Protein AF-A0AAV4X6T6-F1 (afdb_monomer)

Organism: Caerostris extrusa (NCBI:txid172846)

Radius of gyration: 32.75 Å; Cα contacts (8 Å, |Δi|>4): 509; chains: 1; bounding box: 60×111×108 Å

Secondary structure (DSSP, 8-state):
------SSSSTTHHHHHTTS-----------------------EEEESSSSSGGGSPBPPTTBEEEEEE-SSS-EEEE--BPGGGPPPP--S-TTSSSEEEETTEEEEESS-GGGSPBPPTTTSEEEEEEE-TTS-EEEEESSBPPTTEEEEEEEEEEEEETTEEEEEEEEEEEETTS-EETTEE-----SS------------------------------------S-S---PPBPPTT-EEEEEEEEE-SS-EEEEEEE--BPPTTEE--SSTTSTTEEEEPP--S-TTEEEEEEE-EETT-

Foldseek 3Di:
DDDDDDDPPPVVVVVVVVVPDDDDDDDPPPPPPPPPPPPPPPAAEAEQADRDQVRFAEDDPQKQQWKWFQLDRIHIYGQHQYPPNQHWDPDPDCPPQQWADADRITGGHSDGLVVAAEADAPPDFQWKWKADPVRRIIIGGRHHYDPQKHKDFPDKDWDADPNGIMIMTTIGIDHNQWADDDNATDQDDDDPDDDGDDDDDDDDDDDDDDDDDDDDDDDDDDDDDPDDPPPRPHRAEDDPPAFQKKWKWQDDPPDIDIDMDGGGDYDPQWDWDSDCPDPQKDWDDDPDPDPRITMITGDIDGPPD

Mean predicted aligned error: 16.03 Å

Solvent-accessible surface area (backbone atoms only — not comparable to full-atom values): 19342 Å² total; per-residue (Å²): 132,88,86,89,88,86,82,86,70,69,76,66,57,62,62,61,60,71,73,75,75,84,88,82,88,84,78,90,72,84,65,79,80,78,74,73,73,76,71,72,76,80,54,54,76,45,45,72,46,71,87,48,76,87,60,35,53,74,46,60,87,55,23,46,22,26,40,37,41,55,80,68,85,50,33,33,36,40,55,29,40,31,64,93,81,45,79,54,66,82,70,88,60,65,82,74,50,28,44,47,79,50,93,55,33,38,39,18,28,72,54,58,49,85,77,39,51,75,39,50,67,81,70,36,61,23,31,39,43,35,38,44,65,86,71,46,72,47,44,37,57,63,23,41,63,53,88,73,47,42,77,44,79,79,48,74,47,77,46,81,52,96,85,40,66,24,42,40,36,35,22,24,27,38,59,70,35,53,52,89,48,96,92,46,72,61,70,87,71,81,73,103,60,79,78,83,76,84,84,94,81,82,82,90,72,92,75,89,86,79,90,81,91,81,89,85,86,84,86,83,83,87,77,92,71,91,72,76,90,79,77,74,74,67,59,45,67,52,58,90,92,44,61,22,26,40,34,41,38,38,63,50,100,91,53,72,51,69,50,78,46,78,59,35,38,52,58,90,71,31,42,56,63,91,52,82,85,40,91,56,35,43,85,40,91,55,91,63,90,49,92,52,51,47,32,33,38,17,30,59,38,65,74,89,119

Structure (mmCIF, N/CA/C/O backbone):
data_AF-A0AAV4X6T6-F1
#
_entry.id   AF-A0AAV4X6T6-F1
#
loop_
_atom_site.group_PDB
_atom_site.id
_atom_site.type_symbol
_atom_site.label_atom_id
_atom_site.label_alt_id
_atom_site.label_comp_id
_atom_site.label_asym_id
_atom_site.label_entity_id
_atom_site.label_seq_id
_atom_site.pdbx_PDB_ins_code
_atom_site.Cartn_x
_atom_site.Cartn_y
_atom_site.Cartn_z
_atom_site.occupancy
_atom_site.B_iso_or_equiv
_atom_site.auth_seq_id
_atom_site.auth_comp_id
_atom_site.auth_asym_id
_atom_site.auth_atom_id
_atom_site.pdbx_PDB_model_num
ATOM 1 N N . MET A 1 1 ? 9.718 -72.485 70.572 1.00 39.75 1 MET A N 1
ATOM 2 C CA . MET A 1 1 ? 10.361 -73.382 69.585 1.00 39.75 1 MET A CA 1
ATOM 3 C C . MET A 1 1 ? 9.625 -73.161 68.267 1.00 39.75 1 MET A C 1
ATOM 5 O O . MET A 1 1 ? 8.450 -73.475 68.211 1.00 39.75 1 MET A O 1
ATOM 9 N N . HIS A 1 2 ? 10.102 -72.298 67.359 1.00 39.59 2 HIS A N 1
ATOM 10 C CA . HIS A 1 2 ? 11.137 -72.569 66.336 1.00 39.59 2 HIS A CA 1
ATOM 11 C C . HIS A 1 2 ? 10.863 -73.892 65.590 1.00 39.59 2 HIS A C 1
ATOM 13 O O . HIS A 1 2 ? 10.659 -74.894 66.252 1.00 39.59 2 HIS A O 1
ATOM 19 N N . VAL A 1 3 ? 10.886 -74.043 64.266 1.00 45.31 3 VAL A N 1
ATOM 20 C CA . VAL A 1 3 ? 11.354 -73.242 63.126 1.00 45.31 3 VAL A CA 1
ATOM 21 C C . VAL A 1 3 ? 10.887 -74.023 61.895 1.00 45.31 3 VAL A C 1
ATOM 23 O O . VAL A 1 3 ? 11.346 -75.141 61.721 1.00 45.31 3 VAL A O 1
ATOM 26 N N . VAL A 1 4 ? 10.016 -73.471 61.046 1.00 49.06 4 VAL A N 1
ATOM 27 C CA . VAL A 1 4 ? 9.880 -73.882 59.632 1.00 49.06 4 VAL A CA 1
ATOM 28 C C . VAL A 1 4 ? 9.308 -72.699 58.844 1.00 49.06 4 VAL A C 1
ATOM 30 O O . VAL A 1 4 ? 8.104 -72.616 58.678 1.00 49.06 4 VAL A O 1
ATOM 33 N N . GLN A 1 5 ? 10.141 -71.754 58.391 1.00 51.94 5 GLN A N 1
ATOM 34 C CA . GLN A 1 5 ? 9.846 -70.931 57.196 1.00 51.94 5 GLN A CA 1
ATOM 35 C C . GLN A 1 5 ? 11.000 -69.976 56.870 1.00 51.94 5 GLN A C 1
ATOM 37 O O . GLN A 1 5 ? 10.927 -68.763 57.043 1.00 51.94 5 GLN A O 1
ATOM 42 N N . ARG A 1 6 ? 12.107 -70.524 56.369 1.00 50.41 6 ARG A N 1
ATOM 43 C CA . ARG A 1 6 ? 13.155 -69.736 55.701 1.00 50.41 6 ARG A CA 1
ATOM 44 C C . ARG A 1 6 ? 13.698 -70.509 54.504 1.00 50.41 6 ARG A C 1
ATOM 46 O O . ARG A 1 6 ? 14.783 -71.063 54.572 1.00 50.41 6 ARG A O 1
ATOM 53 N N . CYS A 1 7 ? 12.927 -70.560 53.419 1.00 48.53 7 CYS A N 1
ATOM 54 C CA . CYS A 1 7 ? 13.422 -71.028 52.114 1.00 48.53 7 CYS A CA 1
ATOM 55 C C . CYS A 1 7 ? 12.786 -70.333 50.893 1.00 48.53 7 CYS A C 1
ATOM 57 O O . CYS A 1 7 ? 13.022 -70.760 49.774 1.00 48.53 7 CYS A O 1
ATOM 59 N N . SER A 1 8 ? 12.030 -69.237 51.053 1.00 53.19 8 SER A N 1
ATOM 60 C CA . SER A 1 8 ? 11.298 -68.625 49.923 1.00 53.19 8 SER A CA 1
ATOM 61 C C . SER A 1 8 ? 11.633 -67.151 49.655 1.00 53.19 8 SER A C 1
ATOM 63 O O . SER A 1 8 ? 10.797 -66.425 49.130 1.00 53.19 8 SER A O 1
ATOM 65 N N . TRP A 1 9 ? 12.826 -66.683 50.036 1.00 48.22 9 TRP A N 1
ATOM 66 C CA . TRP A 1 9 ? 13.258 -65.294 49.778 1.00 48.22 9 TRP A CA 1
ATOM 67 C C . TRP A 1 9 ? 14.564 -65.170 48.979 1.00 48.22 9 TRP A C 1
ATOM 69 O O . TRP A 1 9 ? 14.916 -64.075 48.561 1.00 48.22 9 TRP A O 1
ATOM 79 N N . TRP A 1 10 ? 15.273 -66.272 48.711 1.00 46.94 10 TRP A N 1
ATOM 80 C CA . TRP A 1 10 ? 16.529 -66.229 47.946 1.00 46.94 10 TRP A CA 1
ATOM 81 C C . TRP A 1 10 ? 16.338 -66.413 46.431 1.00 46.94 10 TRP A C 1
ATOM 83 O O . TRP A 1 10 ? 17.157 -65.934 45.653 1.00 46.94 10 TRP A O 1
ATOM 93 N N . MET A 1 11 ? 15.230 -67.017 45.987 1.00 50.34 11 MET A N 1
ATOM 94 C CA . MET A 1 11 ? 14.974 -67.258 44.555 1.00 50.34 11 MET A CA 1
ATOM 95 C C . MET A 1 11 ? 14.375 -66.053 43.808 1.00 50.34 11 MET A C 1
ATOM 97 O O . MET A 1 11 ? 14.376 -66.039 42.581 1.00 50.34 11 MET A O 1
ATOM 101 N N . THR A 1 12 ? 13.910 -65.016 44.511 1.00 53.91 12 THR A N 1
ATOM 102 C CA . THR A 1 12 ? 13.382 -63.787 43.887 1.00 53.91 12 THR A CA 1
ATOM 103 C C . THR A 1 12 ? 14.457 -62.727 43.633 1.00 53.91 12 THR A C 1
ATOM 105 O O . THR A 1 12 ? 14.295 -61.899 42.742 1.00 53.91 12 THR A O 1
ATOM 108 N N . ILE A 1 13 ? 15.586 -62.771 44.346 1.00 53.81 13 ILE A N 1
ATOM 109 C CA . ILE A 1 13 ? 16.670 -61.787 44.187 1.00 53.81 13 ILE A CA 1
ATOM 110 C C . ILE A 1 13 ? 17.559 -62.122 42.975 1.00 53.81 13 ILE A C 1
ATOM 112 O O . ILE A 1 13 ? 18.020 -61.218 42.282 1.00 53.81 13 ILE A O 1
ATOM 116 N N . VAL A 1 14 ? 17.727 -63.405 42.635 1.00 53.22 14 VAL A N 1
ATOM 117 C CA . VAL A 1 14 ? 18.556 -63.831 41.488 1.00 53.22 14 VAL A CA 1
ATOM 118 C C . VAL A 1 14 ? 17.918 -63.463 40.136 1.00 53.22 14 VAL A C 1
ATOM 120 O O . VAL A 1 14 ? 18.632 -63.131 39.192 1.00 53.22 14 VAL A O 1
ATOM 123 N N . TRP A 1 15 ? 16.584 -63.404 40.048 1.00 49.91 15 TRP A N 1
ATOM 124 C CA . TRP A 1 15 ? 15.880 -62.956 38.836 1.00 49.91 15 TRP A CA 1
ATOM 125 C C . TRP A 1 15 ? 15.909 -61.436 38.617 1.00 49.91 15 TRP A C 1
ATOM 127 O O . TRP A 1 15 ? 15.787 -60.983 37.482 1.00 49.91 15 TRP A O 1
ATOM 137 N N . LEU A 1 16 ? 16.119 -60.639 39.670 1.00 48.53 16 LEU A N 1
ATOM 138 C CA . LEU A 1 16 ? 16.191 -59.177 39.563 1.00 48.53 16 LEU A CA 1
ATOM 139 C C . LEU A 1 16 ? 17.572 -58.674 39.115 1.00 48.53 16 LEU A C 1
ATOM 141 O O . LEU A 1 16 ? 17.665 -57.608 38.512 1.00 48.53 16 LEU A O 1
ATOM 145 N N . VAL A 1 17 ? 18.639 -59.447 39.341 1.00 52.84 17 VAL A N 1
ATOM 146 C CA . VAL A 1 17 ? 20.008 -59.047 38.960 1.00 52.84 17 VAL A CA 1
ATOM 147 C C . VAL A 1 17 ? 20.374 -59.489 37.534 1.00 52.84 17 VAL A C 1
ATOM 149 O O . VAL A 1 17 ? 21.166 -58.819 36.878 1.00 52.84 17 VAL A O 1
ATOM 152 N N . ALA A 1 18 ? 19.737 -60.531 36.985 1.00 48.12 18 ALA A N 1
ATOM 153 C CA . ALA A 1 18 ? 19.934 -60.947 35.587 1.00 48.12 18 ALA A CA 1
ATOM 154 C C . ALA A 1 18 ? 19.248 -60.027 34.550 1.00 48.12 18 ALA A C 1
ATOM 156 O O . ALA A 1 18 ? 19.503 -60.147 33.354 1.00 48.12 18 ALA A O 1
ATOM 157 N N . ALA A 1 19 ? 18.401 -59.090 34.993 1.00 48.69 19 ALA A N 1
AT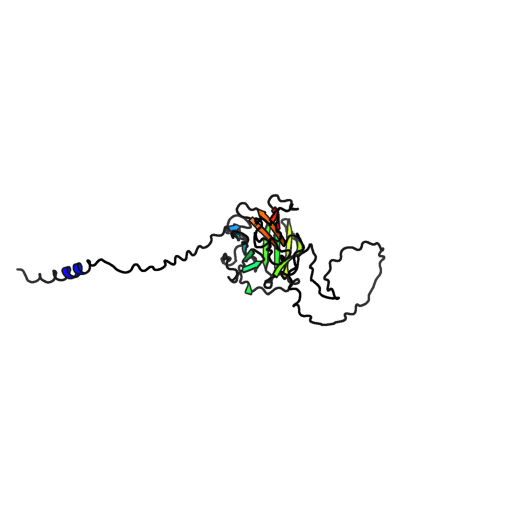OM 158 C CA . ALA A 1 19 ? 17.695 -58.148 34.121 1.00 48.69 19 ALA A CA 1
ATOM 159 C C . ALA A 1 19 ? 18.434 -56.809 33.903 1.00 48.69 19 ALA A C 1
ATOM 161 O O . ALA A 1 19 ? 17.956 -55.975 33.137 1.00 48.69 19 ALA A O 1
ATOM 162 N N . LEU A 1 20 ? 19.586 -56.579 34.551 1.00 50.97 20 LEU A N 1
ATOM 163 C CA . LEU A 1 20 ? 20.270 -55.273 34.548 1.00 50.97 20 LEU A CA 1
ATOM 164 C C . LEU A 1 20 ? 21.679 -55.262 33.931 1.00 50.97 20 LEU A C 1
ATOM 166 O O . LEU A 1 20 ? 22.383 -54.259 34.029 1.00 50.97 20 LEU A O 1
ATOM 170 N N . SER A 1 21 ? 22.095 -56.319 33.235 1.00 52.22 21 SER A N 1
ATOM 171 C CA . SER A 1 21 ? 23.425 -56.366 32.614 1.00 52.22 21 SER A CA 1
ATOM 172 C C . SER A 1 21 ? 23.420 -57.025 31.237 1.00 52.22 21 SER A C 1
ATOM 174 O O . SER A 1 21 ? 23.909 -58.131 31.060 1.00 52.22 21 SER A O 1
ATOM 176 N N . ASN A 1 22 ? 22.930 -56.300 30.228 1.00 45.53 22 ASN A N 1
ATOM 177 C CA . ASN A 1 22 ? 23.381 -56.475 28.844 1.00 45.53 22 ASN A CA 1
ATOM 178 C C . ASN A 1 22 ? 23.349 -55.132 28.104 1.00 45.53 22 ASN A C 1
ATOM 180 O O . ASN A 1 22 ? 22.353 -54.723 27.514 1.00 45.53 22 ASN A O 1
ATOM 184 N N . VAL A 1 23 ? 24.486 -54.440 28.154 1.00 50.06 23 VAL A N 1
ATOM 185 C CA . VAL A 1 23 ? 24.826 -53.332 27.263 1.00 50.06 23 VAL A CA 1
ATOM 186 C C . VAL A 1 23 ? 25.560 -53.934 26.062 1.00 50.06 23 VAL A C 1
ATOM 188 O O . VAL A 1 23 ? 26.616 -54.528 26.256 1.00 50.06 23 VAL A O 1
ATOM 191 N N . ARG A 1 24 ? 25.061 -53.732 24.835 1.00 41.69 24 ARG A N 1
ATOM 192 C CA . ARG A 1 24 ? 25.766 -53.041 23.727 1.00 41.69 24 ARG A CA 1
ATOM 193 C C . ARG A 1 24 ? 25.204 -53.387 22.342 1.00 41.69 24 ARG A C 1
ATOM 195 O O . ARG A 1 24 ? 24.938 -54.534 22.010 1.00 41.69 24 ARG A O 1
ATOM 202 N N . THR A 1 25 ? 25.208 -52.331 21.523 1.00 43.91 25 THR A N 1
ATOM 203 C CA . THR A 1 25 ? 25.325 -52.294 20.054 1.00 43.91 25 THR A CA 1
ATOM 204 C C . THR A 1 25 ? 24.172 -52.844 19.217 1.00 43.91 25 THR A C 1
ATOM 206 O O . THR A 1 25 ? 24.134 -54.025 18.913 1.00 43.91 25 THR A O 1
ATOM 209 N N . ALA A 1 26 ? 23.352 -51.943 18.671 1.00 42.53 26 ALA A N 1
ATOM 210 C CA . ALA A 1 26 ? 23.385 -51.623 17.239 1.00 42.53 26 ALA A CA 1
ATOM 211 C C . ALA A 1 26 ? 22.383 -50.506 16.895 1.00 42.53 26 ALA A C 1
ATOM 213 O O . ALA A 1 26 ? 21.385 -50.313 17.576 1.00 42.53 26 ALA A O 1
ATOM 214 N N . MET A 1 27 ? 22.661 -49.834 15.777 1.00 40.72 27 MET A N 1
ATOM 215 C CA . MET A 1 27 ? 21.820 -48.870 15.059 1.00 40.72 27 MET A CA 1
ATOM 216 C C . MET A 1 27 ? 21.795 -47.437 15.603 1.00 40.72 27 MET A C 1
ATOM 218 O O . MET A 1 27 ? 20.839 -46.958 16.203 1.00 40.72 27 MET A O 1
ATOM 222 N N . VAL A 1 28 ? 22.843 -46.699 15.220 1.00 46.62 28 VAL A N 1
ATOM 223 C CA . VAL A 1 28 ? 22.738 -45.277 14.868 1.00 46.62 28 VAL A CA 1
ATOM 224 C C . VAL A 1 28 ? 21.718 -45.158 13.730 1.00 46.62 28 VAL A C 1
ATOM 226 O O . VAL A 1 28 ? 22.059 -45.160 12.548 1.00 46.62 28 VAL A O 1
ATOM 229 N N . SER A 1 29 ? 20.437 -45.097 14.076 1.00 42.19 29 SER A N 1
ATOM 230 C CA . SER A 1 29 ? 19.415 -44.597 13.173 1.00 42.19 29 SER A CA 1
ATOM 231 C C . SER A 1 29 ? 19.661 -43.100 13.011 1.00 42.19 29 SER A C 1
ATOM 233 O O . SER A 1 29 ? 19.359 -42.311 13.909 1.00 42.19 29 SER A O 1
ATOM 235 N N . ARG A 1 30 ? 20.222 -42.708 11.861 1.00 50.66 30 ARG A N 1
ATOM 236 C CA . ARG A 1 30 ? 20.055 -41.363 11.297 1.00 50.66 30 ARG A CA 1
ATOM 237 C C . ARG A 1 30 ? 18.559 -41.142 11.062 1.00 50.66 30 ARG A C 1
ATOM 239 O O . ARG A 1 30 ? 18.071 -41.249 9.943 1.00 50.66 30 ARG A O 1
ATOM 246 N N . PHE A 1 31 ? 17.823 -40.855 12.127 1.00 40.28 31 PHE A N 1
ATOM 247 C CA . PHE A 1 31 ? 16.585 -40.116 11.995 1.00 40.28 31 PHE A CA 1
ATOM 248 C C . PHE A 1 31 ? 16.988 -38.690 11.629 1.00 40.28 31 PHE A C 1
ATOM 250 O O . PHE A 1 31 ? 17.785 -38.088 12.357 1.00 40.28 31 PHE A O 1
ATOM 257 N N . PRO A 1 32 ? 16.498 -38.130 10.512 1.00 41.84 32 PRO A N 1
ATOM 258 C CA . PRO A 1 32 ? 16.593 -36.702 10.332 1.00 41.84 32 PRO A CA 1
ATOM 259 C C . PRO A 1 32 ? 15.784 -36.103 11.477 1.00 41.84 32 PRO A C 1
ATOM 261 O O . PRO A 1 32 ? 14.561 -36.248 11.535 1.00 41.84 32 PRO A O 1
ATOM 264 N N . LEU A 1 33 ? 16.477 -35.463 12.418 1.00 43.69 33 LEU A N 1
ATOM 265 C CA . LEU A 1 33 ? 15.876 -34.447 13.257 1.00 43.69 33 LEU A CA 1
ATOM 266 C C . LEU A 1 33 ? 15.319 -33.410 12.291 1.00 43.69 33 LEU A C 1
ATOM 268 O O . LEU A 1 33 ? 16.013 -32.497 11.849 1.00 43.69 33 LEU A O 1
ATOM 272 N N . ASN A 1 34 ? 14.056 -33.596 11.926 1.00 38.69 34 ASN A N 1
ATOM 273 C CA . ASN A 1 34 ? 13.252 -32.608 11.252 1.00 38.69 34 ASN A CA 1
ATOM 274 C C . ASN A 1 34 ? 12.929 -31.560 12.321 1.00 38.69 34 ASN A C 1
ATOM 276 O O . ASN A 1 34 ? 11.799 -31.426 12.787 1.00 38.69 34 ASN A O 1
ATOM 280 N N . PHE A 1 35 ? 13.967 -30.832 12.743 1.00 38.66 35 PHE A N 1
ATOM 281 C CA . PHE A 1 35 ? 13.844 -29.497 13.288 1.00 38.66 35 PHE A CA 1
ATOM 282 C C . PHE A 1 35 ? 13.271 -28.652 12.149 1.00 38.66 35 PHE A C 1
ATOM 284 O O . PHE A 1 35 ? 13.963 -27.887 11.481 1.00 38.66 35 PHE A O 1
ATOM 291 N N . ARG A 1 36 ? 11.960 -28.799 11.924 1.00 35.28 36 ARG A N 1
ATOM 292 C CA . ARG A 1 36 ? 11.138 -27.716 11.413 1.00 35.28 36 ARG A CA 1
ATOM 293 C C . ARG A 1 36 ? 11.238 -26.639 12.480 1.00 35.28 36 ARG A C 1
ATOM 295 O O . ARG A 1 36 ? 10.416 -26.558 13.388 1.00 35.28 36 ARG A O 1
ATOM 302 N N . HIS A 1 37 ? 12.290 -25.835 12.382 1.00 40.50 37 HIS A N 1
ATOM 303 C CA . HIS A 1 37 ? 12.261 -24.502 12.924 1.00 40.50 37 HIS A CA 1
ATOM 304 C C . HIS A 1 37 ? 11.090 -23.818 12.233 1.00 40.50 37 HIS A C 1
ATOM 306 O O . HIS A 1 37 ? 11.190 -23.315 11.115 1.00 40.50 37 HIS A O 1
ATOM 312 N N . ASN A 1 38 ? 9.943 -23.853 12.900 1.00 39.44 38 ASN A N 1
ATOM 313 C CA . ASN A 1 38 ? 8.864 -22.926 12.661 1.00 39.44 38 ASN A CA 1
ATOM 314 C C . ASN A 1 38 ? 9.380 -21.576 13.174 1.00 39.44 38 ASN A C 1
ATOM 316 O O . ASN A 1 38 ? 8.992 -21.116 14.246 1.00 39.44 38 ASN A O 1
ATOM 320 N N . HIS A 1 39 ? 10.360 -20.999 12.467 1.00 49.59 39 HIS A N 1
ATOM 321 C CA . HIS A 1 39 ? 10.754 -19.617 12.650 1.00 49.59 39 HIS A CA 1
ATOM 322 C C . HIS A 1 39 ? 9.514 -18.809 12.276 1.00 49.59 39 HIS A C 1
ATOM 324 O O . HIS A 1 39 ? 9.307 -18.459 11.116 1.00 49.59 39 HIS A O 1
ATOM 330 N N . LYS A 1 40 ? 8.645 -18.549 13.260 1.00 52.28 40 LYS A N 1
ATOM 331 C CA . LYS A 1 40 ? 7.776 -17.381 13.211 1.00 52.28 40 LYS A CA 1
ATOM 332 C C . LYS A 1 40 ? 8.734 -16.214 13.027 1.00 52.28 40 LYS A C 1
ATOM 334 O O . LYS A 1 40 ? 9.432 -15.845 13.967 1.00 52.28 40 LYS A O 1
ATOM 339 N N . MET A 1 41 ? 8.838 -15.724 11.796 1.00 56.16 41 MET A N 1
ATOM 340 C CA . MET A 1 41 ? 9.563 -14.499 11.503 1.00 56.16 41 MET A CA 1
ATOM 341 C C . MET A 1 41 ? 8.962 -13.431 12.415 1.00 56.16 41 MET A C 1
ATOM 343 O O . MET A 1 41 ? 7.771 -13.133 12.325 1.00 56.16 41 MET A O 1
ATOM 347 N N . ALA A 1 42 ? 9.750 -12.943 13.370 1.00 74.56 42 ALA A N 1
ATOM 348 C CA . ALA A 1 42 ? 9.334 -11.852 14.230 1.00 74.56 42 ALA A CA 1
ATOM 349 C C . ALA A 1 42 ? 9.396 -10.578 13.384 1.00 74.56 42 ALA A C 1
ATOM 351 O O . ALA A 1 42 ? 10.460 -9.989 13.211 1.00 74.56 42 ALA A O 1
ATOM 352 N N . PHE A 1 43 ? 8.270 -10.210 12.773 1.00 87.44 43 PHE A N 1
ATOM 353 C CA . PHE A 1 43 ? 8.160 -8.950 12.045 1.00 87.44 43 PHE A CA 1
ATOM 354 C C . PHE A 1 43 ? 8.378 -7.784 13.011 1.00 87.44 43 PHE A C 1
ATOM 356 O O . PHE A 1 43 ? 7.903 -7.825 14.148 1.00 87.44 43 PHE A O 1
ATOM 363 N N . LYS A 1 44 ? 9.059 -6.727 12.555 1.00 92.06 44 LYS A N 1
ATOM 364 C CA . LYS A 1 44 ? 9.029 -5.446 13.271 1.00 92.06 44 LYS A CA 1
ATOM 365 C C . LYS A 1 44 ? 7.597 -4.908 13.227 1.00 92.06 44 LYS A C 1
ATOM 367 O O . LYS A 1 44 ? 6.967 -4.958 12.170 1.00 92.06 44 LYS A O 1
ATOM 3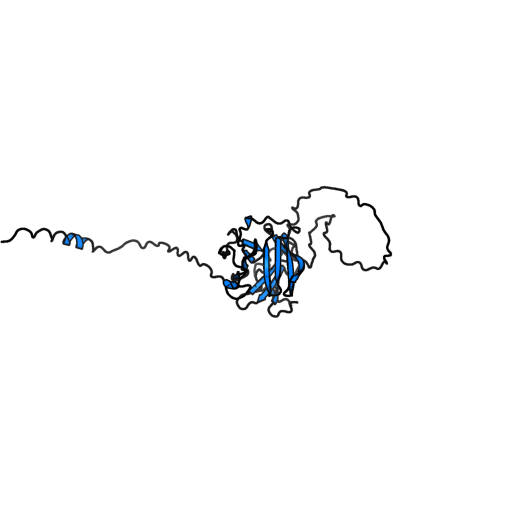72 N N . ILE A 1 45 ? 7.093 -4.425 14.360 1.00 92.88 45 ILE A N 1
ATOM 373 C CA . ILE A 1 45 ? 5.722 -3.925 14.501 1.00 92.88 45 ILE A CA 1
ATOM 374 C C . ILE A 1 45 ? 5.779 -2.436 14.820 1.00 92.88 45 ILE A C 1
ATOM 376 O O . ILE A 1 45 ? 6.413 -2.034 15.792 1.00 92.88 45 ILE A O 1
ATOM 380 N N . PHE A 1 46 ? 5.095 -1.645 14.006 1.00 93.94 46 PHE A N 1
ATOM 381 C CA . PHE A 1 46 ? 4.862 -0.221 14.200 1.00 93.94 46 PHE A CA 1
ATOM 382 C C . PHE A 1 46 ? 3.376 0.019 14.454 1.00 93.94 46 PHE A C 1
ATOM 384 O O . PHE A 1 46 ? 2.536 -0.803 14.085 1.00 93.94 46 PHE A O 1
ATOM 391 N N . TYR A 1 47 ? 3.054 1.152 15.061 1.00 93.88 47 TYR A N 1
ATOM 392 C CA . TYR A 1 47 ? 1.689 1.569 15.355 1.00 93.88 47 TYR A CA 1
ATOM 393 C C . TYR A 1 47 ? 1.424 2.884 14.629 1.00 93.88 47 TYR A C 1
ATOM 395 O O . TYR A 1 47 ? 2.290 3.756 14.619 1.00 93.88 47 TYR A O 1
ATOM 403 N N . GLN A 1 48 ? 0.251 3.021 14.007 1.00 92.19 48 GLN A N 1
ATOM 404 C CA . GLN A 1 48 ? -0.131 4.281 13.364 1.00 92.19 48 GLN A CA 1
ATOM 405 C C . GLN A 1 48 ? -0.194 5.430 14.381 1.00 92.19 48 GLN A C 1
ATOM 407 O O . GLN A 1 48 ? 0.209 6.550 14.082 1.00 92.19 48 GLN A O 1
ATOM 412 N N . ILE A 1 49 ? -0.721 5.143 15.572 1.00 90.94 49 ILE A N 1
ATOM 413 C CA . ILE A 1 49 ? -0.821 6.078 16.687 1.00 90.94 49 ILE A CA 1
ATOM 414 C C . ILE A 1 49 ? -0.294 5.412 17.956 1.00 90.94 49 ILE A C 1
ATOM 416 O O . ILE A 1 49 ? -0.525 4.223 18.185 1.00 90.94 49 ILE A O 1
ATOM 420 N N . GLY A 1 50 ? 0.420 6.188 18.769 1.00 90.94 50 GLY A N 1
ATOM 421 C CA . GLY A 1 50 ? 1.038 5.696 19.995 1.00 90.94 50 GLY A CA 1
ATOM 422 C C . GLY A 1 50 ? 2.143 4.671 19.735 1.00 90.94 50 GLY A C 1
ATOM 423 O O . GLY A 1 50 ? 2.783 4.677 18.685 1.00 90.94 50 GLY A O 1
ATOM 424 N N . ASN A 1 51 ? 2.382 3.807 20.722 1.00 91.88 51 ASN A N 1
ATOM 425 C CA . ASN A 1 51 ? 3.466 2.818 20.698 1.00 91.88 51 ASN A CA 1
ATOM 426 C C . ASN A 1 51 ? 2.998 1.415 21.124 1.00 91.88 51 ASN A C 1
ATOM 428 O O . ASN A 1 51 ? 3.825 0.522 21.329 1.00 91.88 51 ASN A O 1
ATOM 432 N N . SER A 1 52 ? 1.691 1.217 21.318 1.00 94.00 52 SER A N 1
ATOM 433 C CA . SER A 1 52 ? 1.143 -0.005 21.898 1.00 94.00 52 SER A CA 1
ATOM 434 C C . SER A 1 52 ? -0.281 -0.321 21.421 1.00 94.00 52 SER A C 1
ATOM 436 O O . SER A 1 52 ? -0.992 0.530 20.898 1.00 94.00 52 SER A O 1
ATOM 438 N N . GLU A 1 53 ? -0.721 -1.570 21.612 1.00 92.94 53 GLU A N 1
ATOM 439 C CA . GLU A 1 53 ? -2.076 -2.025 21.251 1.00 92.94 53 GLU A CA 1
ATOM 440 C C . GLU A 1 53 ? -3.217 -1.197 21.877 1.00 92.94 53 GLU A C 1
ATOM 442 O O . GLU A 1 53 ? -4.181 -0.912 21.165 1.00 92.94 53 GLU A O 1
ATOM 447 N N . PRO A 1 54 ? -3.163 -0.802 23.167 1.00 93.88 54 PRO A N 1
ATOM 448 C CA . PRO A 1 54 ? -4.206 0.026 23.776 1.00 93.88 54 PRO A CA 1
ATOM 449 C C . PRO A 1 54 ? -4.379 1.404 23.133 1.00 93.88 54 PRO A C 1
ATOM 451 O O . PRO A 1 54 ? -5.487 1.933 23.176 1.00 93.88 54 PRO A O 1
ATOM 454 N N . ASP A 1 55 ? -3.324 1.953 22.523 1.00 93.75 55 ASP A N 1
AT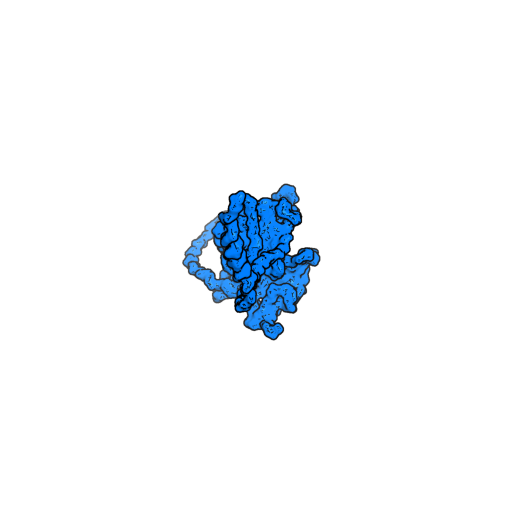OM 455 C CA . ASP A 1 55 ? -3.362 3.268 21.866 1.00 93.75 55 ASP A CA 1
ATOM 456 C C . ASP A 1 55 ? -4.181 3.234 20.567 1.00 93.75 55 ASP A C 1
ATOM 458 O O . ASP A 1 55 ? -4.647 4.262 20.080 1.00 93.75 55 ASP A O 1
ATOM 462 N N . LEU A 1 56 ? -4.373 2.041 19.996 1.00 94.12 56 LEU A N 1
ATOM 463 C CA . LEU A 1 56 ? -5.089 1.869 18.743 1.00 94.12 56 LEU A CA 1
ATOM 464 C C . LEU A 1 56 ? -6.615 1.921 18.941 1.00 94.12 56 LEU A C 1
ATOM 466 O O . LEU A 1 56 ? -7.154 1.275 19.859 1.00 94.12 56 LEU A O 1
ATOM 470 N N . PRO A 1 57 ? -7.342 2.581 18.020 1.00 94.69 57 PRO A N 1
ATOM 471 C CA . PRO A 1 57 ? -8.798 2.575 18.012 1.00 94.69 57 PRO A CA 1
ATOM 472 C C . PRO A 1 57 ? -9.348 1.195 17.628 1.00 94.69 57 PRO A C 1
ATOM 474 O O . PRO A 1 57 ? -8.631 0.326 17.123 1.00 94.69 57 PRO A O 1
ATOM 477 N N . GLU A 1 58 ? -10.644 0.986 17.843 1.00 96.12 58 GLU A N 1
ATOM 478 C CA . GLU A 1 58 ? -11.341 -0.198 17.337 1.00 96.12 58 GLU A CA 1
ATOM 479 C C . GLU A 1 58 ? -11.672 -0.039 15.843 1.00 96.12 58 GLU A C 1
ATOM 481 O O . GLU A 1 58 ? -12.088 1.030 15.390 1.00 96.12 58 GLU A O 1
ATOM 486 N N . CYS A 1 59 ? -11.466 -1.096 15.058 1.00 96.94 59 CYS A N 1
ATOM 487 C CA . CYS A 1 59 ? -11.745 -1.092 13.627 1.00 96.94 59 CYS A CA 1
ATOM 488 C C . CYS A 1 59 ? -13.255 -1.049 13.360 1.00 96.94 59 CYS A C 1
ATOM 490 O O . CYS A 1 59 ? -14.013 -1.845 13.914 1.00 96.94 59 CYS A O 1
ATOM 492 N N . SER A 1 60 ? -13.680 -0.188 12.432 1.00 95.31 60 SER A N 1
ATOM 493 C CA . SER A 1 60 ? -15.010 -0.293 11.814 1.00 95.31 60 SER A CA 1
ATOM 494 C C . SER A 1 60 ? -15.056 -1.437 10.787 1.00 95.31 60 SER A C 1
ATOM 496 O O . SER A 1 60 ? -14.023 -2.024 10.455 1.00 95.31 60 SER A O 1
ATOM 498 N N . GLU A 1 61 ? -16.245 -1.727 10.257 1.00 95.19 61 GLU A N 1
ATOM 499 C CA . GLU A 1 61 ? -16.436 -2.745 9.214 1.00 95.19 61 GLU A CA 1
ATOM 500 C C . GLU A 1 61 ? -15.538 -2.487 7.994 1.00 95.19 61 GLU A C 1
ATOM 502 O O . GLU A 1 61 ? -15.388 -1.350 7.539 1.00 95.19 61 GLU A O 1
ATOM 507 N N . MET A 1 62 ? -14.919 -3.560 7.490 1.00 96.12 62 MET A N 1
ATOM 508 C CA . MET A 1 62 ? -14.032 -3.555 6.313 1.00 96.12 62 MET A CA 1
ATOM 509 C C . MET A 1 62 ? -12.844 -2.575 6.365 1.00 96.12 62 MET A C 1
ATOM 511 O O . MET A 1 62 ? -12.242 -2.253 5.337 1.00 96.12 62 MET A O 1
ATOM 515 N N . VAL A 1 63 ? -12.460 -2.117 7.555 1.00 97.62 63 VAL A N 1
ATOM 516 C CA . VAL A 1 63 ? -11.257 -1.302 7.743 1.00 97.62 63 VAL A CA 1
ATOM 517 C C . VAL A 1 63 ? -10.015 -2.191 7.757 1.00 97.62 63 VAL A C 1
ATOM 519 O O . VAL A 1 63 ? -10.009 -3.284 8.332 1.00 97.62 63 VAL A O 1
ATOM 522 N N . VAL A 1 64 ? -8.941 -1.707 7.136 1.00 98.12 64 VAL A N 1
ATOM 523 C CA . VAL A 1 64 ? -7.621 -2.338 7.197 1.00 98.12 64 VAL A CA 1
ATOM 524 C C . VAL A 1 64 ? -7.090 -2.265 8.622 1.00 98.12 64 VAL A C 1
ATOM 526 O O . VAL A 1 64 ? -6.878 -1.182 9.154 1.00 98.12 64 VAL A O 1
ATOM 529 N N . CYS A 1 65 ? -6.863 -3.425 9.235 1.00 97.62 65 CYS A N 1
ATOM 530 C CA . CYS A 1 65 ? -6.370 -3.529 10.605 1.00 97.62 65 CYS A CA 1
ATOM 531 C C . CYS A 1 65 ? -4.844 -3.637 10.683 1.00 97.62 65 CYS A C 1
ATOM 533 O O . CYS A 1 65 ? -4.264 -3.148 11.653 1.00 97.62 65 CYS A O 1
ATOM 535 N N . ASN A 1 66 ? -4.203 -4.219 9.660 1.00 97.06 66 ASN A N 1
ATOM 536 C CA . ASN A 1 66 ? -2.747 -4.262 9.492 1.00 97.06 66 ASN A CA 1
ATOM 537 C C . ASN A 1 66 ? -2.341 -3.963 8.059 1.00 97.06 66 ASN A C 1
ATOM 539 O O . ASN A 1 66 ? -2.962 -4.452 7.114 1.00 97.06 66 ASN A O 1
ATOM 543 N N . ILE A 1 67 ? -1.212 -3.279 7.920 1.00 96.12 67 ILE A N 1
ATOM 544 C CA . ILE A 1 67 ? -0.469 -3.188 6.669 1.00 96.12 67 ILE A CA 1
ATOM 545 C C . ILE A 1 67 ? 0.821 -3.978 6.867 1.00 96.12 67 ILE A C 1
ATOM 547 O O . ILE A 1 67 ? 1.623 -3.640 7.730 1.00 96.12 67 ILE A O 1
ATOM 551 N N . LEU A 1 68 ? 1.011 -5.049 6.102 1.00 95.56 68 LEU A N 1
ATOM 552 C CA . LEU A 1 68 ? 2.281 -5.769 6.038 1.00 95.56 68 LEU A CA 1
ATOM 553 C C . LEU A 1 68 ? 3.003 -5.334 4.763 1.00 95.56 68 LEU A C 1
ATOM 555 O O . LEU A 1 68 ? 2.550 -5.638 3.658 1.00 95.56 68 LEU A O 1
ATOM 559 N N . ASP A 1 69 ? 4.112 -4.621 4.919 1.00 94.19 69 ASP A N 1
ATOM 560 C CA . ASP A 1 69 ? 4.979 -4.241 3.806 1.00 94.19 69 ASP A CA 1
ATOM 561 C C . ASP A 1 69 ? 5.993 -5.362 3.555 1.00 94.19 69 ASP A C 1
ATOM 563 O O . ASP A 1 69 ? 6.610 -5.877 4.490 1.00 94.19 69 ASP A O 1
ATOM 567 N N . THR A 1 70 ? 6.131 -5.777 2.297 1.00 92.31 70 THR A N 1
ATOM 568 C CA . THR A 1 70 ? 7.016 -6.871 1.879 1.00 92.31 70 THR A CA 1
ATOM 569 C C . THR A 1 70 ? 8.070 -6.420 0.873 1.00 92.31 70 THR A C 1
ATOM 571 O O . THR A 1 70 ? 8.615 -7.260 0.161 1.00 92.31 70 THR A O 1
ATOM 574 N N . TYR A 1 71 ? 8.331 -5.115 0.747 1.00 90.44 71 TYR A N 1
ATOM 575 C CA . TYR A 1 71 ? 9.303 -4.608 -0.222 1.00 90.44 71 TYR A CA 1
ATOM 576 C C . TYR A 1 71 ? 10.739 -5.059 0.081 1.00 90.44 71 TYR A C 1
ATOM 578 O O . TYR A 1 71 ? 11.464 -5.468 -0.824 1.00 90.44 71 TYR A O 1
ATOM 586 N N . SER A 1 72 ? 11.148 -4.982 1.347 1.00 88.12 72 SER A N 1
ATOM 587 C CA . SER A 1 72 ? 12.461 -5.425 1.821 1.00 88.12 72 SER A CA 1
ATOM 588 C C . SER A 1 72 ? 12.285 -6.431 2.963 1.00 88.12 72 SER A C 1
ATOM 590 O O . SER A 1 72 ? 11.555 -7.411 2.811 1.00 88.12 72 SER A O 1
ATOM 592 N N . THR A 1 73 ? 12.920 -6.213 4.115 1.00 89.62 73 THR A N 1
ATOM 593 C CA . THR A 1 73 ? 12.650 -6.997 5.323 1.00 89.62 73 THR A CA 1
ATOM 594 C C . THR A 1 73 ? 11.217 -6.719 5.780 1.00 89.62 73 THR A C 1
ATOM 596 O O . THR A 1 73 ? 10.933 -5.571 6.130 1.00 89.62 73 THR A O 1
ATOM 599 N N . PRO A 1 74 ? 10.317 -7.721 5.810 1.00 92.38 74 PRO A N 1
ATOM 600 C CA . PRO A 1 74 ? 8.911 -7.452 6.060 1.00 92.38 74 PRO A CA 1
ATOM 601 C C . PRO A 1 74 ? 8.647 -6.879 7.453 1.00 92.38 74 PRO A C 1
ATOM 603 O O . PRO A 1 74 ? 9.246 -7.302 8.448 1.00 92.38 74 PRO A O 1
ATOM 606 N N . TRP A 1 75 ? 7.710 -5.943 7.524 1.00 93.88 75 TRP A N 1
ATOM 607 C CA . TRP A 1 75 ? 7.289 -5.292 8.762 1.00 93.88 75 TRP A CA 1
ATOM 608 C C . TRP A 1 75 ? 5.783 -5.026 8.745 1.00 93.88 75 TRP A C 1
ATOM 610 O O . TRP A 1 75 ? 5.152 -5.025 7.688 1.00 93.88 75 TRP A O 1
ATOM 620 N N . ILE A 1 76 ? 5.199 -4.856 9.931 1.00 95.06 76 ILE A N 1
ATOM 621 C CA . ILE A 1 76 ? 3.761 -4.649 10.124 1.00 95.06 76 ILE A CA 1
ATOM 622 C C . ILE A 1 76 ? 3.526 -3.255 10.692 1.00 95.06 76 ILE A C 1
ATOM 624 O O . ILE A 1 76 ? 4.129 -2.890 11.695 1.00 95.06 76 ILE A O 1
ATOM 628 N N . GLU A 1 77 ? 2.597 -2.514 10.102 1.00 95.06 77 GLU A N 1
ATOM 629 C CA . GLU A 1 77 ? 1.985 -1.334 10.705 1.00 95.06 77 GLU A CA 1
ATOM 630 C C . GLU A 1 77 ? 0.582 -1.680 11.206 1.00 95.06 77 GLU A C 1
ATOM 632 O O . GLU A 1 77 ? -0.307 -2.029 10.421 1.00 95.06 77 GLU A O 1
ATOM 637 N N . ARG A 1 78 ? 0.376 -1.586 12.518 1.00 96.25 78 ARG A N 1
ATOM 638 C CA . ARG A 1 78 ? -0.920 -1.773 13.167 1.00 96.25 78 ARG A CA 1
ATOM 639 C C . ARG A 1 78 ? -1.751 -0.503 12.994 1.00 96.25 78 ARG A C 1
ATOM 641 O O . ARG A 1 78 ? -1.298 0.585 13.345 1.00 96.25 78 ARG A O 1
ATOM 648 N N . GLN A 1 79 ? -2.968 -0.662 12.483 1.00 96.62 79 GLN A N 1
ATOM 649 C CA . GLN A 1 79 ? -3.881 0.449 12.197 1.00 96.62 79 GLN A CA 1
ATOM 650 C C . GLN A 1 79 ? -4.981 0.561 13.260 1.00 96.62 79 GLN A C 1
ATOM 652 O O . GLN A 1 79 ? -5.282 1.647 13.744 1.00 96.62 79 GLN A O 1
ATOM 657 N N . CYS A 1 80 ? -5.576 -0.574 13.645 1.00 96.25 80 CYS A N 1
ATOM 658 C CA . CYS A 1 80 ? -6.661 -0.640 14.623 1.00 96.25 80 CYS A CA 1
ATOM 659 C C . CYS A 1 80 ? -6.800 -2.052 15.232 1.00 96.25 80 CYS A C 1
ATOM 661 O O . CYS A 1 80 ? -6.242 -3.043 14.733 1.00 96.25 80 CYS A O 1
ATOM 663 N N . ARG A 1 81 ? -7.558 -2.156 16.329 1.00 96.69 81 ARG A N 1
ATOM 664 C CA . ARG A 1 81 ? -7.914 -3.419 16.997 1.00 96.69 81 ARG A CA 1
ATOM 665 C C . ARG A 1 81 ? -9.219 -3.968 16.436 1.00 96.69 81 ARG A C 1
ATOM 667 O O . ARG A 1 81 ? -10.210 -3.251 16.368 1.00 96.69 81 ARG A O 1
ATOM 674 N N . CYS A 1 82 ? -9.245 -5.245 16.067 1.00 97.12 82 CYS A N 1
ATOM 675 C CA . CYS A 1 82 ? -10.475 -5.847 15.566 1.00 97.12 82 CYS A CA 1
ATOM 676 C C . CYS A 1 82 ? -11.536 -5.975 16.673 1.00 97.12 82 CYS A C 1
ATOM 678 O O . CYS A 1 82 ? -11.192 -6.294 17.818 1.00 97.12 82 CYS A O 1
ATOM 680 N N . PRO A 1 83 ? -12.825 -5.795 16.332 1.00 95.88 83 PRO A N 1
ATOM 681 C CA . PRO A 1 83 ? -13.920 -5.929 17.285 1.00 95.88 83 PRO A CA 1
ATOM 682 C C . PRO A 1 83 ? -14.000 -7.354 17.853 1.00 95.88 83 PRO A C 1
ATOM 684 O O . PRO A 1 83 ? -13.472 -8.319 17.287 1.00 95.88 83 PRO A O 1
ATOM 687 N N . ASN A 1 84 ? -14.698 -7.509 18.982 1.00 93.69 84 ASN A N 1
ATOM 688 C CA . ASN A 1 84 ? -14.908 -8.797 19.666 1.00 93.69 84 ASN A CA 1
ATOM 689 C C . ASN A 1 84 ? -13.613 -9.506 20.106 1.00 93.69 84 ASN A C 1
ATOM 691 O O . ASN A 1 84 ? -13.565 -10.736 20.156 1.00 93.69 84 ASN A O 1
ATOM 695 N N . LYS A 1 85 ? -12.553 -8.740 20.409 1.00 87.38 85 LYS A N 1
ATOM 696 C CA . LYS A 1 85 ? -11.229 -9.256 20.815 1.00 87.38 85 LYS A CA 1
ATOM 697 C C . LYS A 1 85 ? -10.604 -10.215 19.790 1.00 87.38 85 LYS A C 1
ATOM 699 O O . LYS A 1 85 ? -9.758 -11.037 20.144 1.00 87.38 85 LYS A O 1
ATOM 704 N N . ARG A 1 86 ? -11.013 -10.131 18.519 1.00 91.06 86 ARG A N 1
ATOM 705 C CA . ARG A 1 86 ? -10.357 -10.872 17.438 1.00 91.06 86 ARG A CA 1
ATOM 706 C C . ARG A 1 86 ? -8.967 -10.287 17.210 1.00 91.06 86 ARG A C 1
ATOM 708 O O . ARG A 1 86 ? -8.759 -9.083 17.328 1.00 91.06 86 ARG A O 1
ATOM 715 N N . VAL A 1 87 ? -8.012 -11.142 16.868 1.00 92.31 87 VAL A N 1
ATOM 716 C CA . VAL A 1 87 ? -6.659 -10.702 16.517 1.00 92.31 87 VAL A CA 1
ATOM 717 C C . VAL A 1 87 ? -6.597 -10.528 15.005 1.00 92.31 87 VAL A C 1
ATOM 719 O O . VAL A 1 87 ? -6.951 -11.443 14.263 1.00 92.31 87 VAL A O 1
ATOM 722 N N . CYS A 1 88 ? -6.173 -9.349 14.552 1.00 95.25 88 CYS A N 1
ATOM 723 C CA . CYS A 1 88 ? -5.953 -9.086 13.131 1.00 95.25 88 CYS A CA 1
ATOM 724 C C . CYS A 1 88 ? -4.863 -10.024 12.590 1.00 95.25 88 CYS A C 1
ATOM 726 O O . CYS A 1 88 ? -3.860 -10.256 13.269 1.00 95.25 88 CYS A O 1
ATOM 728 N N . SER A 1 89 ? -5.032 -10.548 11.372 1.00 94.31 89 SER A N 1
ATOM 729 C CA . SER A 1 89 ? -4.035 -11.447 10.779 1.00 94.31 89 SER A CA 1
ATOM 730 C C . SER A 1 89 ? -2.655 -10.780 10.698 1.00 94.31 89 SER A C 1
ATOM 732 O O . SER A 1 89 ? -2.514 -9.627 10.289 1.00 94.31 89 SER A O 1
ATOM 734 N N . MET A 1 90 ? -1.628 -11.540 11.077 1.00 92.62 90 MET A N 1
ATOM 735 C CA . MET A 1 90 ? -0.210 -11.179 10.955 1.00 92.62 90 MET A CA 1
ATOM 736 C C . MET A 1 90 ? 0.544 -12.155 10.039 1.00 92.62 90 MET A C 1
ATOM 738 O O . MET A 1 90 ? 1.771 -12.157 10.003 1.00 92.62 90 MET A O 1
ATOM 742 N N . SER A 1 91 ? -0.176 -13.039 9.339 1.00 91.88 91 SER A N 1
ATOM 743 C CA . SER A 1 91 ? 0.433 -14.004 8.425 1.00 91.88 91 SER A CA 1
ATOM 744 C C . SER A 1 91 ? 1.064 -13.287 7.232 1.00 91.88 91 SER A C 1
ATOM 746 O O . SER A 1 91 ? 0.473 -12.355 6.694 1.00 91.88 91 SER A O 1
ATOM 748 N N . ALA A 1 92 ? 2.223 -13.753 6.768 1.00 91.75 92 ALA A N 1
ATOM 749 C CA . ALA A 1 92 ? 2.773 -13.332 5.477 1.00 91.75 92 ALA A CA 1
ATOM 750 C C . ALA A 1 92 ? 2.123 -14.057 4.283 1.00 91.75 92 ALA A C 1
ATOM 752 O O . ALA A 1 92 ? 2.333 -13.654 3.139 1.00 91.75 92 ALA A O 1
ATOM 753 N N . ASP A 1 93 ? 1.343 -15.120 4.527 1.00 92.50 93 ASP A N 1
ATOM 754 C CA . ASP A 1 93 ? 0.581 -15.794 3.472 1.00 92.50 93 ASP A CA 1
ATOM 755 C C . ASP A 1 93 ? -0.601 -14.917 3.046 1.00 92.50 93 ASP A C 1
ATOM 757 O O . ASP A 1 93 ? -1.468 -14.576 3.853 1.00 92.50 93 ASP A O 1
ATOM 761 N N . SER A 1 94 ? -0.649 -14.577 1.760 1.00 92.56 94 SER A N 1
ATOM 762 C CA . SER A 1 94 ? -1.724 -13.786 1.162 1.00 92.56 94 SER A CA 1
ATOM 763 C C . SER A 1 94 ? -3.024 -14.569 0.963 1.00 92.56 94 SER A C 1
ATOM 765 O O . SER A 1 94 ? -4.050 -13.980 0.633 1.00 92.56 94 SER A O 1
ATOM 767 N N . ARG A 1 95 ? -3.010 -15.893 1.158 1.00 93.75 95 ARG A N 1
ATOM 768 C CA . ARG A 1 95 ? -4.179 -16.774 0.991 1.00 93.75 95 ARG A CA 1
ATOM 769 C C . ARG A 1 95 ? -4.856 -17.131 2.313 1.00 93.75 95 ARG A C 1
ATOM 771 O O . ARG A 1 95 ? -5.666 -18.051 2.353 1.00 93.75 95 ARG A O 1
ATOM 778 N N . ASP A 1 96 ? -4.563 -16.391 3.379 1.00 95.00 96 ASP A N 1
ATOM 779 C CA . ASP A 1 96 ? -5.162 -16.577 4.706 1.00 95.00 96 ASP A CA 1
ATOM 780 C C . ASP A 1 96 ? -6.667 -16.236 4.778 1.00 95.00 96 ASP A C 1
ATOM 782 O O . ASP A 1 96 ? -7.302 -16.468 5.803 1.00 95.00 96 ASP A O 1
ATOM 786 N N . GLY A 1 97 ? -7.247 -15.702 3.697 1.00 96.00 97 GLY A N 1
ATOM 787 C CA . GLY A 1 97 ? -8.660 -15.325 3.611 1.00 96.00 97 GLY A CA 1
ATOM 788 C C . GLY A 1 97 ? -8.985 -13.947 4.195 1.00 96.00 97 GLY A C 1
ATOM 789 O O . GLY A 1 97 ? -10.139 -13.528 4.130 1.00 96.00 97 GLY A O 1
ATOM 790 N N . TYR A 1 98 ? -7.986 -13.228 4.710 1.00 97.19 98 TYR A N 1
ATOM 791 C CA . TYR A 1 98 ? -8.120 -11.899 5.322 1.00 97.19 98 TYR A CA 1
ATOM 792 C C . TYR A 1 98 ? -7.213 -10.855 4.657 1.00 97.19 98 TYR A C 1
ATOM 794 O O . TYR A 1 98 ? -7.058 -9.754 5.178 1.00 97.19 98 TYR A O 1
ATOM 802 N N . THR A 1 99 ? -6.605 -11.193 3.518 1.00 97.06 99 THR A N 1
ATOM 803 C CA . THR A 1 99 ? -5.582 -10.373 2.865 1.00 97.06 99 THR A CA 1
ATOM 804 C C . THR A 1 99 ? -6.003 -9.895 1.485 1.00 97.06 99 THR A C 1
ATOM 806 O O . THR A 1 99 ? -6.385 -10.692 0.629 1.00 97.06 99 THR A O 1
ATOM 809 N N . ILE A 1 100 ? -5.830 -8.598 1.244 1.00 95.62 100 ILE A N 1
ATOM 810 C CA . ILE A 1 100 ? -5.844 -7.980 -0.082 1.00 95.62 100 ILE A CA 1
ATOM 811 C C . ILE A 1 100 ? -4.412 -7.568 -0.411 1.00 95.62 100 ILE A C 1
ATOM 813 O O . ILE A 1 100 ? -3.756 -6.901 0.384 1.00 95.62 100 ILE A O 1
ATOM 817 N N . VAL A 1 101 ? -3.908 -7.983 -1.570 1.00 93.31 101 VAL A N 1
ATOM 818 C CA . VAL A 1 101 ? -2.556 -7.633 -2.021 1.00 93.31 101 VAL A CA 1
ATOM 819 C C . VAL A 1 101 ? -2.646 -6.474 -3.004 1.00 93.31 101 VAL A C 1
ATOM 821 O O . VAL A 1 101 ? -3.354 -6.579 -4.003 1.00 93.31 101 VAL A O 1
ATOM 824 N N . ASP A 1 102 ? -1.899 -5.406 -2.739 1.00 89.94 102 ASP A N 1
ATOM 825 C CA . ASP A 1 102 ? -1.700 -4.292 -3.664 1.00 89.94 102 ASP A CA 1
ATOM 826 C C . ASP A 1 102 ? -0.214 -3.931 -3.711 1.00 89.94 102 ASP A C 1
ATOM 828 O O . ASP A 1 102 ? 0.394 -3.557 -2.705 1.00 89.94 102 ASP A O 1
ATOM 832 N N . LYS A 1 103 ? 0.392 -4.080 -4.893 1.00 87.25 103 LYS A N 1
ATOM 833 C CA . LYS A 1 103 ? 1.839 -3.910 -5.106 1.00 87.25 103 LYS A CA 1
ATOM 834 C C . LYS A 1 103 ? 2.660 -4.728 -4.088 1.00 87.25 103 LYS A C 1
ATOM 836 O O . LYS A 1 103 ? 2.560 -5.950 -4.067 1.00 87.25 103 LYS A O 1
ATOM 841 N N . ASN A 1 104 ? 3.458 -4.055 -3.255 1.00 89.19 104 ASN A N 1
ATOM 842 C CA . ASN A 1 104 ? 4.340 -4.656 -2.248 1.00 89.19 104 ASN A CA 1
ATOM 843 C C . ASN A 1 104 ? 3.708 -4.687 -0.847 1.00 89.19 104 AS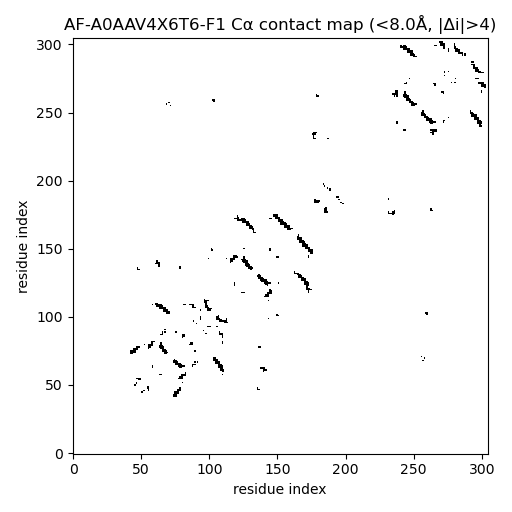N A C 1
ATOM 845 O O . ASN A 1 104 ? 4.410 -4.900 0.138 1.00 89.19 104 ASN A O 1
ATOM 849 N N . ARG A 1 105 ? 2.404 -4.413 -0.737 1.00 92.75 105 ARG A N 1
ATOM 850 C CA . ARG A 1 105 ? 1.692 -4.352 0.538 1.00 92.75 105 ARG A CA 1
ATOM 851 C C . ARG A 1 105 ? 0.616 -5.420 0.595 1.00 92.75 105 ARG A C 1
ATOM 853 O O . ARG A 1 105 ? -0.113 -5.665 -0.367 1.00 92.75 105 ARG A O 1
ATOM 860 N N . GLN A 1 106 ? 0.499 -6.031 1.762 1.00 95.69 106 GLN A N 1
ATOM 861 C CA . GLN A 1 106 ? -0.614 -6.890 2.124 1.00 95.69 106 GLN A CA 1
ATOM 862 C C . GLN A 1 10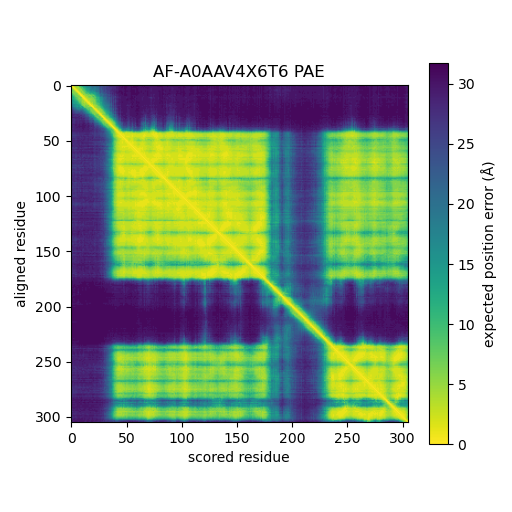6 ? -1.487 -6.154 3.141 1.00 95.69 106 GLN A C 1
ATOM 864 O O . GLN A 1 106 ? -1.063 -5.876 4.262 1.00 95.69 106 GLN A O 1
ATOM 869 N N . LEU A 1 107 ? -2.711 -5.847 2.736 1.00 97.12 107 LEU A N 1
ATOM 870 C CA . LEU A 1 107 ? -3.709 -5.132 3.518 1.00 97.12 107 LEU A CA 1
ATOM 871 C C . LEU A 1 107 ? -4.595 -6.169 4.206 1.00 97.12 107 LEU A C 1
ATOM 873 O O . LEU A 1 107 ? -5.267 -6.960 3.540 1.00 97.12 107 LEU A O 1
ATOM 877 N N . LYS A 1 108 ? -4.545 -6.216 5.536 1.00 97.69 108 LYS A N 1
ATOM 878 C CA . LYS A 1 108 ? -5.242 -7.221 6.343 1.00 97.69 108 LYS A CA 1
ATOM 879 C C . LYS A 1 108 ? -6.549 -6.663 6.886 1.00 97.69 108 LYS A C 1
ATOM 881 O O . LYS A 1 108 ? -6.579 -5.532 7.369 1.00 97.69 108 LYS A O 1
ATOM 886 N N . LEU A 1 109 ? -7.597 -7.477 6.867 1.00 97.62 109 LEU A N 1
ATOM 887 C CA . LEU A 1 109 ? -8.925 -7.138 7.376 1.00 97.62 109 LEU A CA 1
ATOM 888 C C . LEU A 1 109 ? -9.283 -7.964 8.614 1.00 97.62 109 LEU A C 1
ATOM 890 O O . LEU A 1 109 ? -8.786 -9.071 8.817 1.00 97.62 109 LEU A O 1
ATOM 894 N N . CYS A 1 110 ? -10.191 -7.430 9.430 1.00 96.94 110 CYS A N 1
ATOM 895 C CA . CYS A 1 110 ? -10.793 -8.163 10.549 1.00 96.94 110 CYS A CA 1
ATOM 896 C C . CYS A 1 110 ? -11.843 -9.186 10.095 1.00 96.94 110 CYS A C 1
ATOM 898 O O . CYS A 1 110 ? -12.222 -10.091 10.845 1.00 96.94 110 CYS A O 1
ATOM 900 N N . GLU A 1 111 ? -12.336 -9.016 8.872 1.00 94.88 111 GLU A N 1
ATOM 901 C CA . GLU A 1 111 ? -13.408 -9.791 8.270 1.00 94.88 111 GLU A CA 1
ATOM 902 C C . GLU A 1 111 ? -12.903 -10.496 7.006 1.00 94.88 111 GLU A C 1
ATOM 904 O O . GLU A 1 111 ? -11.977 -10.002 6.359 1.00 94.88 111 GLU A O 1
ATOM 909 N N . PRO A 1 112 ? -13.485 -11.649 6.637 1.00 96.31 112 PRO A N 1
ATOM 910 C CA . PRO A 1 112 ? -13.052 -12.385 5.456 1.00 96.31 112 PRO A CA 1
ATOM 911 C C . PRO A 1 112 ? -13.195 -11.574 4.160 1.00 96.31 112 PRO A C 1
ATOM 913 O O . PRO A 1 112 ? -14.249 -10.994 3.892 1.00 96.31 112 PRO A O 1
ATOM 916 N N . VAL A 1 113 ? -12.172 -11.612 3.300 1.00 96.31 113 VAL A N 1
ATOM 917 C CA . VAL A 1 113 ? -12.157 -10.861 2.026 1.00 96.31 113 VAL A CA 1
ATOM 918 C C . VAL A 1 113 ? -13.206 -11.346 1.027 1.00 96.31 113 VAL A C 1
ATOM 920 O O . VAL A 1 113 ? -13.574 -10.611 0.121 1.00 96.31 113 VAL A O 1
ATOM 923 N N . ASN A 1 114 ? -13.723 -12.567 1.188 1.00 95.25 114 ASN A N 1
ATOM 924 C CA . ASN A 1 114 ? -14.780 -13.110 0.331 1.00 95.25 114 ASN A CA 1
ATOM 925 C C . ASN A 1 114 ? -16.139 -12.402 0.506 1.00 95.25 114 ASN A C 1
ATOM 927 O O . ASN A 1 114 ? -17.030 -12.611 -0.314 1.00 95.25 114 ASN A O 1
ATOM 931 N N . ARG A 1 115 ? -16.299 -11.571 1.547 1.00 96.25 115 ARG A N 1
ATOM 932 C CA . ARG A 1 115 ? -17.464 -10.692 1.724 1.00 96.25 115 ARG A CA 1
ATOM 933 C C . ARG A 1 115 ? -17.416 -9.468 0.808 1.00 96.25 115 ARG A C 1
ATOM 935 O O . ARG A 1 115 ? -18.454 -8.852 0.588 1.00 96.25 115 ARG A O 1
ATOM 942 N N . LEU A 1 116 ? -16.243 -9.115 0.278 1.00 96.75 116 LEU A N 1
ATOM 943 C CA . LEU A 1 116 ? -16.098 -8.014 -0.668 1.00 96.75 116 LEU A CA 1
ATOM 944 C C . LEU A 1 116 ? -16.488 -8.471 -2.081 1.00 96.75 116 LEU A C 1
ATOM 946 O O . LEU A 1 116 ? -15.991 -9.498 -2.553 1.00 96.75 116 LEU A O 1
ATOM 950 N N . PRO A 1 117 ? -17.319 -7.703 -2.806 1.00 97.31 117 PRO A N 1
ATOM 951 C CA . PRO A 1 117 ? -17.543 -7.954 -4.222 1.00 97.31 117 PRO A CA 1
ATOM 952 C C . PRO A 1 117 ? -16.264 -7.679 -5.026 1.00 97.31 117 PRO A C 1
ATOM 954 O O . PRO A 1 117 ? -15.353 -6.993 -4.566 1.00 97.31 117 PRO A O 1
ATOM 957 N N . THR A 1 118 ? -16.187 -8.190 -6.255 1.00 96.31 118 THR A N 1
ATOM 958 C CA . THR A 1 118 ? -15.101 -7.831 -7.182 1.00 96.31 118 THR A CA 1
ATOM 959 C C . THR A 1 118 ? -15.399 -6.490 -7.856 1.00 96.31 118 THR A C 1
ATOM 961 O O . THR A 1 118 ? -16.479 -6.314 -8.419 1.00 96.31 118 THR A O 1
ATOM 964 N N . CYS A 1 119 ? -14.445 -5.559 -7.832 1.00 95.44 119 CYS A N 1
ATOM 965 C CA . CYS A 1 119 ? -14.591 -4.240 -8.449 1.00 95.44 119 CYS A CA 1
ATOM 966 C C . CYS A 1 119 ? -14.607 -4.306 -9.982 1.00 95.44 119 CYS A C 1
ATOM 968 O O . CYS A 1 119 ? -13.838 -5.058 -10.591 1.00 95.44 119 CYS A O 1
ATOM 970 N N . ARG A 1 120 ? -15.379 -3.426 -10.628 1.00 90.81 120 ARG A N 1
ATOM 971 C CA . ARG A 1 120 ? -15.201 -3.105 -12.051 1.00 90.81 120 ARG A CA 1
ATOM 972 C C . ARG A 1 120 ? -14.136 -2.033 -12.227 1.00 90.81 120 ARG A C 1
ATOM 974 O O . ARG A 1 120 ? -14.130 -1.024 -11.522 1.00 90.81 120 ARG A O 1
ATOM 981 N N . TYR A 1 121 ? -13.283 -2.236 -13.226 1.00 88.00 121 TYR A N 1
ATOM 982 C CA . TYR A 1 121 ? -12.236 -1.287 -13.590 1.00 88.00 121 TYR A CA 1
ATOM 983 C C . TYR A 1 121 ? -12.786 0.118 -13.853 1.00 88.00 121 TYR A C 1
ATOM 985 O O . TYR A 1 121 ? -13.853 0.263 -14.455 1.00 88.00 121 TYR A O 1
ATOM 993 N N . PHE A 1 122 ? -12.036 1.130 -13.408 1.00 86.31 122 PHE A N 1
ATOM 994 C CA . PHE A 1 122 ? -12.264 2.568 -13.638 1.00 86.31 122 PHE A CA 1
ATOM 995 C C . PHE A 1 122 ? -13.593 3.158 -13.138 1.00 86.31 122 PHE A C 1
ATOM 997 O O . PHE A 1 122 ? -13.830 4.350 -13.311 1.00 86.31 122 PHE A O 1
ATOM 1004 N N . ARG A 1 123 ? -14.478 2.346 -12.551 1.00 86.81 123 ARG A N 1
ATOM 1005 C CA . ARG A 1 123 ? -15.833 2.759 -12.170 1.00 86.81 123 ARG A CA 1
ATOM 1006 C C . ARG A 1 123 ? -16.083 2.615 -10.681 1.00 86.81 123 ARG A C 1
ATOM 1008 O O . ARG A 1 123 ? -16.601 3.538 -10.063 1.00 86.81 123 ARG A O 1
ATOM 1015 N N . ASP A 1 124 ? -15.800 1.435 -10.141 1.00 94.12 124 ASP A N 1
ATOM 1016 C CA . ASP A 1 124 ? -16.106 1.152 -8.746 1.00 94.12 124 ASP A CA 1
ATOM 1017 C C . ASP A 1 124 ? -14.955 1.638 -7.857 1.00 94.12 124 ASP A C 1
ATOM 1019 O O . ASP A 1 124 ? -13.779 1.527 -8.215 1.00 94.12 124 ASP A O 1
ATOM 1023 N N . VAL A 1 125 ? -15.307 2.175 -6.688 1.00 96.56 125 VAL A N 1
ATOM 1024 C CA . VAL A 1 125 ? -14.338 2.554 -5.659 1.00 96.56 125 VAL A CA 1
ATOM 1025 C C . VAL A 1 125 ? -13.895 1.281 -4.952 1.00 96.56 125 VAL A C 1
ATOM 1027 O O . VAL A 1 125 ? -14.707 0.633 -4.303 1.00 96.56 125 VAL A O 1
ATOM 1030 N N . ALA A 1 126 ? -12.622 0.924 -5.078 1.00 96.81 126 ALA A N 1
ATOM 1031 C CA . ALA A 1 126 ? -12.030 -0.233 -4.416 1.00 96.81 126 ALA A CA 1
ATOM 1032 C C . ALA A 1 126 ? -11.923 -0.014 -2.913 1.00 96.81 126 ALA A C 1
ATOM 1034 O O . ALA A 1 126 ? -12.389 -0.825 -2.113 1.00 96.81 126 ALA A O 1
ATOM 1035 N N . TRP A 1 127 ? -11.349 1.122 -2.534 1.00 97.12 127 TRP A N 1
ATOM 1036 C CA . TRP A 1 127 ? -11.245 1.544 -1.150 1.00 97.12 127 TRP A CA 1
ATOM 1037 C C . TRP A 1 127 ? -11.117 3.057 -1.050 1.00 97.12 127 TRP A C 1
ATOM 1039 O O . TRP A 1 127 ? -10.765 3.751 -2.009 1.00 97.12 127 TRP A O 1
ATOM 1049 N N . THR A 1 128 ? -11.400 3.562 0.141 1.00 97.06 128 THR A N 1
ATOM 1050 C CA . THR A 1 128 ? -11.207 4.965 0.506 1.00 97.06 128 THR A CA 1
ATOM 1051 C C . THR A 1 128 ? -10.086 5.079 1.519 1.00 97.06 128 THR A C 1
ATOM 1053 O O . THR A 1 128 ? -10.019 4.282 2.455 1.00 97.06 128 THR A O 1
ATOM 1056 N N . TYR A 1 129 ? -9.230 6.078 1.348 1.00 96.00 129 TYR A N 1
ATOM 1057 C CA . TYR A 1 129 ? -8.178 6.427 2.290 1.00 96.00 129 TYR A CA 1
ATOM 1058 C C . TYR A 1 129 ? -8.505 7.787 2.900 1.00 96.00 129 TYR A C 1
ATOM 1060 O O . TYR A 1 129 ? -8.635 8.774 2.183 1.00 96.00 129 TYR A O 1
ATOM 1068 N N . THR A 1 130 ? -8.701 7.817 4.211 1.00 94.94 130 THR A N 1
ATOM 1069 C CA . THR A 1 130 ? -9.076 9.020 4.957 1.00 94.94 130 THR A CA 1
ATOM 1070 C C . THR A 1 130 ? -7.890 9.447 5.801 1.00 94.94 130 THR A C 1
ATOM 1072 O O . THR A 1 130 ? -7.323 8.610 6.499 1.00 94.94 130 THR A O 1
ATOM 1075 N N . THR A 1 131 ? -7.526 10.720 5.750 1.00 93.75 131 THR A N 1
ATOM 1076 C CA . THR A 1 131 ? -6.520 11.339 6.615 1.00 93.75 131 THR A CA 1
ATOM 1077 C C . THR A 1 131 ? -7.215 12.346 7.518 1.00 93.75 131 THR A C 1
ATOM 1079 O O . THR A 1 131 ? -7.863 13.270 7.020 1.00 93.75 131 THR A O 1
ATOM 1082 N N . TYR A 1 132 ? -7.096 12.164 8.826 1.00 92.50 132 TYR A N 1
ATOM 1083 C CA . TYR A 1 132 ? -7.676 13.047 9.830 1.00 92.50 132 TYR A CA 1
ATOM 1084 C C . TYR A 1 132 ? -6.665 14.122 10.272 1.00 92.50 132 TYR A C 1
ATOM 1086 O O . TYR A 1 132 ? -5.459 13.950 10.067 1.00 92.50 132 TYR A O 1
ATOM 1094 N N . PRO A 1 133 ? -7.126 15.238 10.871 1.00 89.81 133 PRO A N 1
ATOM 1095 C CA . PRO A 1 133 ? -6.245 16.323 11.323 1.00 89.81 133 PRO A CA 1
ATOM 1096 C C . PRO A 1 133 ? -5.225 15.912 12.396 1.00 89.81 133 PRO A C 1
ATOM 1098 O O . PRO A 1 133 ? -4.178 16.538 12.526 1.00 89.81 133 PRO A O 1
ATOM 1101 N N . ASP A 1 134 ? -5.501 14.842 13.140 1.00 87.25 134 ASP A N 1
ATOM 1102 C CA . ASP A 1 134 ? -4.614 14.251 14.149 1.00 87.25 134 ASP A CA 1
ATOM 1103 C C . ASP A 1 134 ? -3.506 13.359 13.545 1.00 87.25 134 ASP A C 1
ATOM 1105 O O . ASP A 1 134 ? -2.809 12.647 14.267 1.00 87.25 134 ASP A O 1
ATOM 1109 N N . ASN A 1 135 ? -3.330 13.398 12.218 1.00 84.38 135 ASN A N 1
ATOM 1110 C CA . ASN A 1 135 ? -2.445 12.537 11.428 1.00 84.38 135 ASN A CA 1
ATOM 1111 C C . ASN A 1 135 ? -2.792 11.043 11.486 1.00 84.38 135 ASN A C 1
ATOM 1113 O O . ASN A 1 135 ? -2.014 10.215 11.002 1.00 84.38 135 ASN A O 1
ATOM 1117 N N . THR A 1 136 ? -3.954 10.674 12.027 1.00 90.19 136 THR A N 1
ATOM 1118 C CA . THR A 1 136 ? -4.442 9.306 11.895 1.00 90.19 136 THR A CA 1
ATOM 1119 C C . THR A 1 136 ? -5.006 9.091 10.504 1.00 90.19 136 THR A C 1
ATOM 1121 O O . THR A 1 136 ? -5.525 9.994 9.840 1.00 90.19 136 THR A O 1
ATOM 1124 N N . THR A 1 137 ? -4.881 7.859 10.030 1.00 93.69 137 THR A N 1
ATOM 1125 C CA . THR A 1 137 ? -5.389 7.462 8.728 1.00 93.69 137 THR A CA 1
ATOM 1126 C C . THR A 1 137 ? -6.316 6.268 8.863 1.00 93.69 137 THR A C 1
ATOM 1128 O O . THR A 1 137 ? -6.271 5.509 9.833 1.00 93.69 137 THR A O 1
ATOM 1131 N N . LYS A 1 138 ? -7.239 6.137 7.916 1.00 95.38 138 LYS A N 1
ATOM 1132 C CA . LYS A 1 138 ? -8.210 5.048 7.889 1.00 95.38 138 LYS A CA 1
ATOM 1133 C C . LYS A 1 138 ? -8.415 4.594 6.460 1.00 95.38 138 LYS A C 1
ATOM 1135 O O . LYS A 1 138 ? -8.857 5.370 5.612 1.00 95.38 138 LYS A O 1
ATOM 1140 N N . GLN A 1 139 ? -8.123 3.324 6.207 1.00 97.19 139 GLN A N 1
ATOM 1141 C CA . GLN A 1 139 ? -8.354 2.694 4.916 1.00 97.19 139 GLN A CA 1
ATOM 1142 C C . GLN A 1 139 ? -9.549 1.747 5.010 1.00 97.19 139 GLN A C 1
ATOM 1144 O O . GLN A 1 139 ? -9.499 0.758 5.740 1.00 97.19 139 GLN A O 1
ATOM 1149 N N . THR A 1 140 ? -10.612 2.046 4.267 1.00 97.69 140 THR A N 1
ATOM 1150 C CA . THR A 1 140 ? -11.856 1.261 4.262 1.00 97.69 140 THR A CA 1
ATOM 1151 C C . THR A 1 140 ? -12.043 0.601 2.907 1.00 97.69 140 THR A C 1
ATOM 1153 O O . THR A 1 140 ? -12.091 1.293 1.889 1.00 97.69 140 THR A O 1
ATOM 1156 N N . MET A 1 141 ? -12.158 -0.725 2.900 1.00 97.81 141 MET A N 1
ATOM 1157 C CA . MET A 1 141 ? -12.370 -1.528 1.699 1.00 97.81 141 MET A CA 1
ATOM 1158 C C . MET A 1 141 ? -13.848 -1.581 1.316 1.00 97.81 141 MET A C 1
ATOM 1160 O O . MET A 1 141 ? -14.701 -1.836 2.159 1.00 97.81 141 MET A O 1
ATOM 1164 N N . HIS A 1 142 ? -14.139 -1.408 0.028 1.00 97.81 142 HIS A N 1
ATOM 1165 C CA . HIS A 1 142 ? -15.498 -1.468 -0.530 1.00 97.81 142 HIS A CA 1
ATOM 1166 C C . HIS A 1 142 ? -15.660 -2.635 -1.505 1.00 97.81 142 HIS A C 1
ATOM 1168 O O . HIS A 1 142 ? -16.701 -3.290 -1.536 1.00 97.81 142 HIS A O 1
ATOM 1174 N N . CYS A 1 143 ? -14.620 -2.936 -2.283 1.00 97.19 143 CYS A N 1
ATOM 1175 C CA . CYS A 1 143 ? -14.563 -4.102 -3.155 1.00 97.19 143 CYS A CA 1
ATOM 1176 C C . CYS A 1 143 ? -13.109 -4.563 -3.354 1.00 97.19 143 CYS A C 1
ATOM 1178 O O . CYS A 1 143 ? -12.159 -3.806 -3.158 1.00 97.19 143 CYS A O 1
ATOM 1180 N N . ALA A 1 144 ? -12.922 -5.824 -3.743 1.00 96.31 144 ALA A N 1
ATOM 1181 C CA . ALA A 1 144 ? -11.612 -6.373 -4.066 1.00 96.31 144 ALA A CA 1
ATOM 1182 C C . ALA A 1 144 ? -11.303 -6.157 -5.552 1.00 96.31 144 ALA A C 1
ATOM 1184 O O . ALA A 1 144 ? -12.104 -6.516 -6.424 1.00 96.31 144 ALA A O 1
ATOM 1185 N N . CYS A 1 145 ? -10.133 -5.598 -5.862 1.00 94.00 145 CYS A N 1
ATOM 1186 C CA . CYS A 1 145 ? -9.736 -5.449 -7.254 1.00 94.00 145 CYS A CA 1
ATOM 1187 C C . CYS A 1 145 ? -9.534 -6.820 -7.932 1.00 94.00 145 CYS A C 1
ATOM 1189 O O . CYS A 1 145 ? -9.093 -7.776 -7.283 1.00 94.00 145 CYS A O 1
ATOM 1191 N N . PRO A 1 146 ? -9.824 -6.945 -9.242 1.00 92.12 146 PRO A N 1
ATOM 1192 C CA . PRO A 1 146 ? -9.549 -8.173 -9.981 1.00 92.12 146 PRO A CA 1
ATOM 1193 C C . PRO A 1 146 ? -8.061 -8.555 -9.934 1.00 92.12 146 PRO A C 1
ATOM 1195 O O . PRO A 1 146 ? -7.190 -7.716 -9.705 1.00 92.12 146 PRO A O 1
ATOM 1198 N N . LYS A 1 147 ? -7.734 -9.823 -10.198 1.00 86.56 147 LYS A N 1
ATOM 1199 C CA . LYS A 1 147 ? -6.331 -10.272 -10.261 1.00 86.56 147 LYS A CA 1
ATOM 1200 C C . LYS A 1 147 ? -5.543 -9.477 -11.316 1.00 86.56 147 LYS A C 1
ATOM 1202 O O . LYS A 1 147 ? -6.090 -9.145 -12.364 1.00 86.56 147 LYS A O 1
ATOM 1207 N N . ASN A 1 148 ? -4.255 -9.236 -11.057 1.00 82.25 148 ASN A N 1
ATOM 1208 C CA . ASN A 1 148 ? -3.336 -8.492 -11.938 1.00 82.25 148 ASN A CA 1
ATOM 1209 C C . ASN A 1 148 ? -3.764 -7.039 -12.216 1.00 82.25 148 ASN A C 1
ATOM 1211 O O . ASN A 1 148 ? -3.549 -6.498 -13.303 1.00 82.25 148 ASN A O 1
ATOM 1215 N N . SER A 1 149 ? -4.363 -6.404 -11.217 1.00 85.19 149 SER A N 1
ATOM 1216 C CA . SER A 1 149 ? -4.714 -4.989 -11.238 1.00 85.19 149 SER A CA 1
ATOM 1217 C C . SER A 1 149 ? -3.836 -4.192 -10.274 1.00 85.19 149 SER A C 1
ATOM 1219 O O . SER A 1 149 ? -3.027 -4.758 -9.533 1.00 85.19 149 SER A O 1
ATOM 1221 N N . VAL A 1 150 ? -3.956 -2.871 -10.340 1.00 87.00 150 VAL A N 1
ATOM 1222 C CA . VAL A 1 150 ? -3.349 -1.916 -9.411 1.00 87.00 150 VAL A CA 1
ATOM 1223 C C . VAL A 1 150 ? -4.414 -0.911 -9.021 1.00 87.00 150 VAL A C 1
ATOM 1225 O O . VAL A 1 150 ? -5.214 -0.495 -9.867 1.00 87.00 150 VAL A O 1
ATOM 1228 N N . ALA A 1 151 ? -4.421 -0.513 -7.755 1.00 90.38 151 ALA A N 1
ATOM 1229 C CA . ALA A 1 151 ? -5.240 0.601 -7.320 1.00 90.38 151 ALA A CA 1
ATOM 1230 C C . ALA A 1 151 ? -4.555 1.945 -7.604 1.00 90.38 151 ALA A C 1
ATOM 1232 O O . ALA A 1 151 ? -3.357 2.112 -7.370 1.00 90.38 151 ALA A O 1
ATOM 1233 N N . TYR A 1 152 ? -5.329 2.913 -8.086 1.00 87.75 152 TYR A N 1
ATOM 1234 C CA . TYR A 1 152 ? -4.881 4.284 -8.329 1.00 87.75 152 TYR A CA 1
ATOM 1235 C C . TYR A 1 152 ? -5.886 5.273 -7.739 1.00 87.75 152 TYR A C 1
ATOM 1237 O O . TYR A 1 152 ? -7.075 4.968 -7.628 1.00 87.75 152 TYR A O 1
ATOM 1245 N N . ILE A 1 153 ? -5.411 6.455 -7.351 1.00 88.88 153 ILE A N 1
ATOM 1246 C CA . ILE A 1 153 ? -6.268 7.523 -6.830 1.00 88.88 153 ILE A CA 1
ATOM 1247 C C . ILE A 1 153 ? -6.939 8.203 -8.023 1.00 88.88 153 ILE A C 1
ATOM 1249 O O . ILE A 1 153 ? -6.254 8.746 -8.884 1.00 88.88 153 ILE A O 1
ATOM 1253 N N . PHE A 1 154 ? -8.270 8.189 -8.079 1.00 88.12 154 PHE A N 1
ATOM 1254 C CA . PHE A 1 154 ? -9.013 8.825 -9.178 1.00 88.12 154 PHE A CA 1
ATOM 1255 C C . PHE A 1 154 ? -9.747 10.100 -8.751 1.00 88.12 154 PHE A C 1
ATOM 1257 O O . PHE A 1 154 ? -10.150 10.893 -9.599 1.00 88.12 154 PHE A O 1
ATOM 1264 N N . LYS A 1 155 ? -9.944 10.292 -7.444 1.00 86.81 155 LYS A N 1
ATOM 1265 C CA . LYS A 1 155 ? -10.632 11.452 -6.876 1.00 86.81 155 LYS A CA 1
ATOM 1266 C C . LYS A 1 155 ? -10.107 11.726 -5.471 1.00 86.81 155 LYS A C 1
ATOM 1268 O O . LYS A 1 155 ? -9.831 10.790 -4.720 1.00 86.81 155 LYS A O 1
ATOM 1273 N N . ASN A 1 156 ? -10.006 12.998 -5.109 1.00 92.69 156 ASN A N 1
ATOM 1274 C CA . ASN A 1 156 ? -9.771 13.449 -3.745 1.00 92.69 156 ASN A CA 1
ATOM 1275 C C . ASN A 1 156 ? -10.778 14.542 -3.366 1.00 92.69 156 ASN A C 1
ATOM 1277 O O . ASN A 1 156 ? -11.237 15.309 -4.208 1.00 92.69 156 ASN A O 1
ATOM 1281 N N . GLU A 1 157 ? -11.139 14.587 -2.093 1.00 94.69 157 GLU A N 1
ATOM 1282 C CA . GLU A 1 157 ? -12.023 15.589 -1.508 1.00 94.69 157 GLU A CA 1
ATOM 1283 C C . GLU A 1 157 ? -11.461 16.010 -0.151 1.00 94.69 157 GLU A C 1
ATOM 1285 O O . GLU A 1 157 ? -10.824 15.217 0.541 1.00 94.69 157 GLU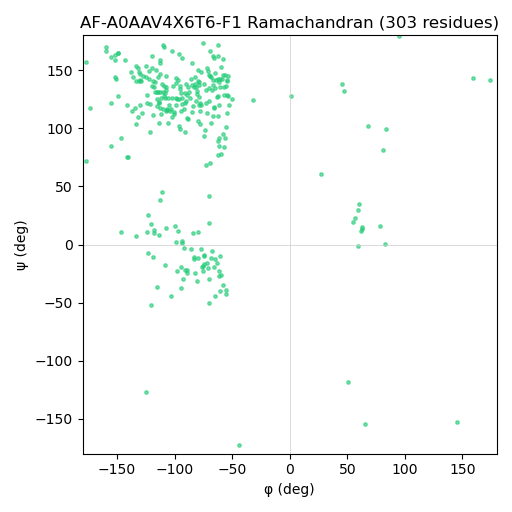 A O 1
ATOM 1290 N N . ALA A 1 158 ? -11.691 17.260 0.233 1.00 93.69 158 ALA A N 1
ATOM 1291 C CA . ALA A 1 158 ? -11.439 17.722 1.590 1.00 93.69 158 ALA A CA 1
ATOM 1292 C C . ALA A 1 158 ? -12.757 17.713 2.365 1.00 93.69 158 ALA A C 1
ATOM 1294 O O . ALA A 1 158 ? -13.807 18.036 1.807 1.00 93.69 158 ALA A O 1
ATOM 1295 N N . PHE A 1 159 ? -12.702 17.367 3.645 1.00 91.69 159 PHE A N 1
ATOM 1296 C CA . PHE A 1 159 ? -13.848 17.453 4.544 1.00 91.69 159 PHE A CA 1
ATOM 1297 C C . PHE A 1 159 ? -13.446 18.183 5.821 1.00 91.69 159 PHE A C 1
ATOM 1299 O O . PHE A 1 159 ? -12.305 18.089 6.266 1.00 91.69 159 PHE A O 1
ATOM 1306 N N . SER A 1 160 ? -14.373 18.933 6.407 1.00 90.31 160 SER A N 1
ATOM 1307 C CA . SER A 1 160 ? -14.141 19.632 7.671 1.00 90.31 160 SER A CA 1
ATOM 1308 C C . SER A 1 160 ? -14.640 18.779 8.832 1.00 90.31 160 SER A C 1
ATOM 1310 O O . SER A 1 160 ? -15.768 18.289 8.807 1.00 90.31 160 SER A O 1
ATOM 1312 N N . THR A 1 161 ? -13.797 18.610 9.840 1.00 88.12 161 THR A N 1
ATOM 1313 C CA . THR A 1 161 ? -14.143 18.089 11.163 1.00 88.12 161 THR A CA 1
ATOM 1314 C C . THR A 1 161 ? -14.073 19.223 12.181 1.00 88.12 161 THR A C 1
ATOM 1316 O O . THR A 1 161 ? -13.574 20.307 11.879 1.00 88.12 161 THR A O 1
ATOM 1319 N N . GLU A 1 162 ? -14.560 18.984 13.397 1.00 87.56 162 GLU A N 1
ATOM 1320 C CA . GLU A 1 162 ? -14.438 19.956 14.494 1.00 87.56 162 GLU A CA 1
ATOM 1321 C C . GLU A 1 162 ? -12.963 20.300 14.783 1.00 87.56 162 GLU A C 1
ATOM 1323 O O . GLU A 1 162 ? -12.634 21.456 15.035 1.00 87.56 162 GLU A O 1
ATOM 1328 N N . ASP A 1 163 ? -12.070 19.318 14.632 1.00 86.38 163 ASP A N 1
ATOM 1329 C CA . ASP A 1 163 ? -10.630 19.453 14.891 1.00 86.38 163 ASP A CA 1
ATOM 1330 C C . ASP A 1 163 ? -9.804 20.005 13.712 1.00 86.38 163 ASP A C 1
ATOM 1332 O O . ASP A 1 163 ? -8.595 20.202 13.845 1.00 86.38 163 ASP A O 1
ATOM 1336 N N . GLY A 1 164 ? -10.407 20.237 12.537 1.00 90.88 164 GLY A N 1
ATOM 1337 C CA . GLY A 1 164 ? -9.691 20.775 11.375 1.00 90.88 164 GLY A CA 1
ATOM 1338 C C . GLY A 1 164 ? -10.162 20.247 10.021 1.00 90.88 164 GLY A C 1
ATOM 1339 O O . GLY A 1 164 ? -11.317 19.888 9.828 1.00 90.88 164 GLY A O 1
ATOM 1340 N N . ILE A 1 165 ? -9.262 20.241 9.036 1.00 90.88 165 ILE A N 1
ATOM 1341 C CA . ILE A 1 165 ? -9.559 19.783 7.671 1.00 90.88 165 ILE A CA 1
ATOM 1342 C C . ILE A 1 165 ? -8.925 18.409 7.460 1.00 90.88 165 ILE A C 1
ATOM 1344 O O . ILE A 1 165 ? -7.708 18.260 7.556 1.00 90.88 165 ILE A O 1
ATOM 1348 N N . GLY A 1 166 ? -9.755 17.416 7.157 1.00 92.69 166 GLY A N 1
ATOM 1349 C CA . GLY A 1 166 ? -9.349 16.082 6.737 1.00 92.69 166 GLY A CA 1
ATOM 1350 C C . GLY A 1 166 ? -9.344 15.922 5.215 1.00 92.69 166 GLY A C 1
ATOM 1351 O O . GLY A 1 166 ? -9.931 16.709 4.468 1.00 92.69 166 GLY A O 1
ATOM 1352 N N . GLY A 1 167 ? -8.678 14.868 4.751 1.00 94.44 167 GLY A N 1
ATOM 1353 C CA . GLY A 1 167 ? -8.577 14.498 3.339 1.00 94.44 167 GLY A CA 1
ATOM 1354 C C . GLY A 1 167 ? -9.195 13.131 3.081 1.00 94.44 167 GLY A C 1
ATOM 1355 O O . GLY A 1 167 ? -8.965 12.186 3.832 1.00 94.44 167 GLY A O 1
ATOM 1356 N N . LEU A 1 168 ? -9.976 13.011 2.015 1.00 95.31 168 LEU A N 1
ATOM 1357 C CA . LEU A 1 168 ? -10.594 11.769 1.573 1.00 95.31 168 LEU A CA 1
ATOM 1358 C C . LEU A 1 168 ? -10.135 11.451 0.152 1.00 95.31 168 LEU A C 1
ATOM 1360 O O . LEU A 1 168 ? -10.360 12.221 -0.777 1.00 95.31 168 LEU A O 1
ATOM 1364 N N . TYR A 1 169 ? -9.509 10.294 -0.023 1.00 95.75 169 TYR A N 1
ATOM 1365 C CA . TYR A 1 169 ? -8.990 9.822 -1.300 1.00 95.75 169 TYR A CA 1
ATOM 1366 C C . TYR A 1 169 ? -9.748 8.573 -1.734 1.00 95.75 169 TYR A C 1
ATOM 1368 O O . TYR A 1 169 ? -9.891 7.618 -0.968 1.00 95.75 169 TYR A O 1
ATOM 1376 N N . PHE A 1 170 ? -10.206 8.563 -2.980 1.00 95.06 170 PHE A N 1
ATOM 1377 C CA . PHE A 1 170 ? -10.938 7.452 -3.570 1.00 95.06 170 PHE A CA 1
ATOM 1378 C C . PHE A 1 170 ? -10.036 6.712 -4.546 1.00 95.06 170 PHE A C 1
ATOM 1380 O O . PHE A 1 170 ? -9.478 7.314 -5.471 1.00 95.06 170 PHE A O 1
ATOM 1387 N N . LEU A 1 171 ? -9.909 5.400 -4.344 1.00 95.25 171 LEU A N 1
ATOM 1388 C CA . LEU A 1 171 ? -9.089 4.550 -5.189 1.00 95.25 171 LEU A CA 1
ATOM 1389 C C . LEU A 1 171 ? -9.956 3.630 -6.040 1.00 95.25 171 LEU A C 1
ATOM 1391 O O . LEU A 1 171 ? -10.915 3.039 -5.549 1.00 95.25 171 LEU A O 1
ATOM 1395 N N . ALA A 1 172 ? -9.603 3.506 -7.314 1.00 93.69 172 ALA A N 1
ATOM 1396 C CA . ALA A 1 172 ? -10.237 2.609 -8.273 1.00 93.69 172 ALA A CA 1
ATOM 1397 C C . ALA A 1 172 ? -9.212 1.603 -8.804 1.00 93.69 172 ALA A C 1
ATOM 1399 O O . ALA A 1 172 ? -8.003 1.805 -8.692 1.00 93.69 172 ALA A O 1
ATOM 1400 N N . CYS A 1 173 ? -9.694 0.512 -9.396 1.00 92.06 173 CYS A N 1
ATOM 1401 C CA . CYS A 1 173 ? -8.828 -0.511 -9.975 1.00 92.06 173 CYS A CA 1
ATOM 1402 C C . CYS A 1 173 ? -8.532 -0.204 -11.446 1.00 92.06 173 CYS A C 1
ATOM 1404 O O . CYS A 1 173 ? -9.446 0.106 -12.218 1.00 92.06 173 CYS A O 1
ATOM 1406 N N . SER A 1 174 ? -7.280 -0.399 -11.851 1.00 84.31 174 SER A N 1
ATOM 1407 C CA . SER A 1 174 ? -6.824 -0.388 -13.242 1.00 84.31 174 SER A CA 1
ATOM 1408 C C . SER A 1 174 ? -6.099 -1.700 -13.573 1.00 84.31 174 SER A C 1
ATOM 1410 O O . SER A 1 174 ? -5.408 -2.244 -12.706 1.00 84.31 174 SER A O 1
ATOM 1412 N N . PRO A 1 175 ? -6.215 -2.246 -14.794 1.00 83.81 175 PRO A N 1
ATOM 1413 C CA . PRO A 1 175 ? -5.348 -3.329 -15.251 1.00 83.81 175 PRO A CA 1
ATOM 1414 C C . PRO A 1 175 ? -3.870 -2.895 -15.256 1.00 83.81 175 PRO A C 1
ATOM 1416 O O . PRO A 1 175 ? -3.547 -1.781 -15.665 1.00 83.81 175 PRO A O 1
ATOM 1419 N N . GLN A 1 176 ? -2.945 -3.789 -14.885 1.00 68.44 176 GLN A N 1
ATOM 1420 C CA . GLN A 1 176 ? -1.491 -3.513 -14.863 1.00 68.44 176 GLN A CA 1
ATOM 1421 C C . GLN A 1 176 ? -0.866 -3.129 -16.222 1.00 68.44 176 GLN A C 1
ATOM 1423 O O . GLN A 1 176 ? 0.303 -2.747 -16.282 1.00 68.44 176 GLN A O 1
ATOM 1428 N N . SER A 1 177 ? -1.605 -3.258 -17.322 1.00 59.09 177 SER A N 1
ATOM 1429 C CA . SER A 1 177 ? -1.170 -2.915 -18.678 1.00 59.09 177 SER A CA 1
ATOM 1430 C C . SER A 1 177 ? -1.316 -1.429 -19.030 1.00 59.09 177 SER A C 1
ATOM 1432 O O . SER A 1 177 ? -0.777 -1.016 -20.057 1.00 59.09 177 SER A O 1
ATOM 1434 N N . VAL A 1 178 ? -2.002 -0.626 -18.207 1.00 49.56 178 VAL A N 1
ATOM 1435 C CA . VAL A 1 178 ? -2.314 0.787 -18.484 1.00 49.56 178 VAL A CA 1
ATOM 1436 C C . VAL A 1 178 ? -1.376 1.706 -17.687 1.00 49.56 178 VAL A C 1
ATOM 1438 O O . VAL A 1 178 ? -1.259 1.565 -16.471 1.00 49.56 178 VAL A O 1
ATOM 1441 N N . LYS A 1 179 ? -0.684 2.636 -18.365 1.00 42.56 179 LYS A N 1
ATOM 1442 C CA . LYS A 1 179 ? 0.227 3.617 -17.741 1.00 42.56 179 LYS A CA 1
ATOM 1443 C C . LYS A 1 179 ? -0.577 4.712 -17.028 1.00 42.56 179 LYS A C 1
ATOM 1445 O O . LYS A 1 179 ? -1.556 5.213 -17.577 1.00 42.56 179 LYS A O 1
ATOM 1450 N N . GLU A 1 180 ? -0.128 5.104 -15.838 1.00 38.28 180 GLU A N 1
ATOM 1451 C CA . GLU A 1 180 ? -0.534 6.341 -15.163 1.00 38.28 180 GLU A CA 1
ATOM 1452 C C . GLU A 1 180 ? 0.453 7.442 -15.581 1.00 38.28 180 GLU A C 1
ATOM 1454 O O . GLU A 1 180 ? 1.567 7.531 -15.067 1.00 38.28 180 GLU A O 1
ATOM 1459 N N . GLU A 1 181 ? 0.088 8.243 -16.582 1.00 31.25 181 GLU A N 1
ATOM 1460 C CA . GLU A 1 181 ? 0.756 9.515 -16.871 1.00 31.25 181 GLU A CA 1
ATOM 1461 C C . GLU A 1 181 ? -0.153 10.635 -16.380 1.00 31.25 181 GLU A C 1
ATOM 1463 O O . GLU A 1 181 ? -1.254 10.777 -16.892 1.00 31.25 181 GLU A O 1
ATOM 1468 N N . ALA A 1 182 ? 0.296 11.396 -15.375 1.00 30.75 182 ALA A N 1
ATOM 1469 C CA . ALA A 1 182 ? -0.168 12.746 -15.029 1.00 30.75 182 ALA A CA 1
ATOM 1470 C C . ALA A 1 182 ? -1.631 13.087 -15.417 1.00 30.75 182 ALA A C 1
ATOM 1472 O O . ALA A 1 182 ? -1.877 14.009 -16.192 1.00 30.75 182 ALA A O 1
ATOM 1473 N N . GLY A 1 183 ? -2.606 12.343 -14.880 1.00 33.94 183 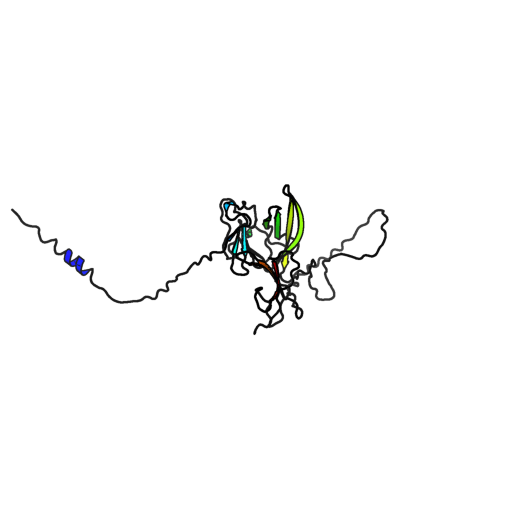GLY A N 1
ATOM 1474 C CA . GLY A 1 183 ? -4.033 12.625 -15.082 1.00 33.94 183 GLY A CA 1
ATOM 1475 C C . GLY A 1 183 ? -4.640 12.181 -16.422 1.00 33.94 183 GLY A C 1
ATOM 1476 O O . GLY A 1 183 ? -5.735 12.630 -16.750 1.00 33.94 183 GLY A O 1
ATOM 1477 N N . VAL A 1 184 ? -3.987 11.301 -17.191 1.00 31.61 184 VAL A N 1
ATOM 1478 C CA . VAL A 1 184 ? -4.494 10.776 -18.470 1.00 31.61 184 VAL A CA 1
ATOM 1479 C C . VAL A 1 184 ? -4.436 9.247 -18.489 1.00 31.61 184 VAL A C 1
ATOM 1481 O O . VAL A 1 184 ? -3.369 8.635 -18.502 1.00 31.61 184 VAL A O 1
ATOM 1484 N N . THR A 1 185 ? -5.605 8.605 -18.519 1.00 34.75 185 THR A N 1
ATOM 1485 C CA . THR A 1 185 ? -5.730 7.162 -18.760 1.00 34.75 185 THR A CA 1
ATOM 1486 C C . THR A 1 185 ? -5.579 6.896 -20.258 1.00 34.75 185 THR A C 1
ATOM 1488 O O . THR A 1 185 ? -6.497 7.144 -21.037 1.00 34.75 185 THR A O 1
ATOM 1491 N N . VAL A 1 186 ? -4.417 6.398 -20.685 1.00 34.47 186 VAL A N 1
ATOM 1492 C CA . VAL A 1 186 ? -4.170 6.053 -22.094 1.00 34.47 186 VAL A CA 1
ATOM 1493 C C . VAL A 1 186 ? -4.578 4.602 -22.354 1.00 34.47 186 VAL A C 1
ATOM 1495 O O . VAL A 1 186 ? -3.891 3.673 -21.938 1.00 34.47 186 VAL A O 1
ATOM 1498 N N . ALA A 1 187 ? -5.677 4.399 -23.085 1.00 30.64 187 ALA A N 1
ATOM 1499 C CA . ALA A 1 187 ? -5.994 3.121 -23.723 1.00 30.64 187 ALA A CA 1
ATOM 1500 C C . ALA A 1 187 ? -5.397 3.100 -25.145 1.00 30.64 187 ALA A C 1
ATOM 1502 O O . ALA A 1 187 ? -5.664 3.993 -25.948 1.00 30.64 187 ALA A O 1
ATOM 1503 N N . CYS A 1 188 ? -4.556 2.109 -25.458 1.00 26.81 188 CYS A N 1
ATOM 1504 C CA . CYS A 1 188 ? -3.917 1.982 -26.774 1.00 26.81 188 CYS A CA 1
ATOM 1505 C C . CYS A 1 188 ? -4.902 1.561 -27.887 1.00 26.81 188 CYS A C 1
ATOM 1507 O O . CYS A 1 188 ? -5.842 0.805 -27.647 1.00 26.81 188 CYS A O 1
ATOM 1509 N N . VAL A 1 189 ? -4.624 2.024 -29.113 1.00 29.84 189 VAL A N 1
ATOM 1510 C CA . VAL A 1 189 ? -5.413 1.857 -30.351 1.00 29.84 189 VAL A CA 1
ATOM 1511 C C . VAL A 1 189 ? -4.664 0.980 -31.362 1.00 29.84 189 VAL A C 1
ATOM 1513 O O . VAL A 1 189 ? -3.443 1.083 -31.462 1.00 29.84 189 VAL A O 1
ATOM 1516 N N . GLU A 1 190 ? -5.386 0.194 -32.169 1.00 23.77 190 GLU A N 1
ATOM 1517 C CA . GLU A 1 190 ? -4.883 -0.408 -33.416 1.00 23.77 190 GLU A CA 1
ATOM 1518 C C . GLU A 1 190 ? -5.885 -0.121 -34.562 1.00 23.77 190 GLU A C 1
ATOM 1520 O O . GLU A 1 190 ? -7.054 -0.493 -34.474 1.00 23.77 190 GLU A O 1
ATOM 1525 N N . GLY A 1 191 ? -5.446 0.567 -35.629 1.00 36.34 191 GLY A N 1
ATOM 1526 C CA . GLY A 1 191 ? -6.261 0.910 -36.813 1.00 36.34 191 GLY A CA 1
ATOM 1527 C C . GLY A 1 191 ? -6.924 2.302 -36.808 1.00 36.34 191 GLY A C 1
ATOM 1528 O O . GLY A 1 191 ? -6.775 3.082 -35.871 1.00 36.34 191 GLY A O 1
ATOM 1529 N N . SER A 1 192 ? -7.657 2.629 -37.885 1.00 24.09 192 SER A N 1
ATOM 1530 C CA . SER A 1 192 ? -8.243 3.959 -38.179 1.00 24.09 192 SER A CA 1
ATOM 1531 C C . SER A 1 192 ? -9.407 4.398 -37.270 1.00 24.09 192 SER A C 1
ATOM 1533 O O . SER A 1 192 ? -10.158 5.300 -37.634 1.00 24.09 192 SER A O 1
ATOM 1535 N N . ALA A 1 193 ? -9.572 3.791 -36.092 1.00 24.58 193 ALA A N 1
ATOM 1536 C CA . ALA A 1 193 ? -10.552 4.204 -35.092 1.00 24.58 193 ALA A CA 1
ATOM 1537 C C . ALA A 1 193 ? -9.903 4.272 -33.700 1.00 24.58 193 ALA A C 1
ATOM 1539 O O . ALA A 1 193 ? -9.674 3.257 -33.048 1.00 24.58 193 ALA A O 1
ATOM 1540 N N . VAL A 1 194 ? -9.631 5.498 -33.248 1.00 32.28 194 VAL A N 1
ATOM 1541 C CA . VAL A 1 194 ? -9.196 5.835 -31.886 1.00 32.28 194 VAL A CA 1
ATOM 1542 C C . VAL A 1 194 ? -10.444 6.012 -31.020 1.00 32.28 194 VAL A C 1
ATOM 1544 O O . VAL A 1 194 ? -11.310 6.816 -31.352 1.00 32.28 194 VAL A O 1
ATOM 1547 N N . SER A 1 195 ? -10.533 5.295 -29.898 1.00 27.69 195 SER A N 1
ATOM 1548 C CA . SER A 1 195 ? -11.508 5.592 -28.838 1.00 27.69 195 SER A CA 1
ATOM 1549 C C . SER A 1 195 ? -10.777 6.308 -27.701 1.00 27.69 195 SER A C 1
ATOM 1551 O O . SER A 1 195 ? -9.933 5.707 -27.042 1.00 27.69 195 SER A O 1
ATOM 1553 N N . VAL A 1 196 ? -11.061 7.601 -27.523 1.00 29.97 196 VAL A N 1
ATOM 1554 C CA . VAL A 1 196 ? -10.473 8.487 -26.501 1.00 29.97 196 VAL A CA 1
ATOM 1555 C C . VAL A 1 196 ? -11.410 8.575 -25.295 1.00 29.97 196 VAL A C 1
ATOM 1557 O O . VAL A 1 196 ? -12.617 8.718 -25.481 1.00 29.97 196 VAL A O 1
ATOM 1560 N N . CYS A 1 197 ? -10.863 8.605 -24.077 1.00 25.41 197 CYS A N 1
ATOM 1561 C CA . CYS A 1 197 ? -11.553 9.182 -22.918 1.00 25.41 197 CYS A CA 1
ATOM 1562 C C . CYS A 1 197 ? -10.707 10.366 -22.394 1.00 25.41 197 CYS A C 1
ATOM 1564 O O . CYS A 1 197 ? -9.570 10.172 -21.978 1.00 25.41 197 CYS A O 1
ATOM 1566 N N . TYR A 1 198 ? -11.234 11.591 -22.544 1.00 26.11 198 TYR A N 1
ATOM 1567 C CA . TYR A 1 198 ? -10.527 12.887 -22.648 1.00 26.11 198 TYR A CA 1
ATOM 1568 C C . TYR A 1 198 ? -10.150 13.581 -21.322 1.00 26.11 198 TYR A C 1
ATOM 1570 O O . TYR A 1 198 ? -10.908 13.487 -20.358 1.00 26.11 198 TYR A O 1
ATOM 1578 N N . PRO A 1 199 ? -9.128 14.464 -21.338 1.00 25.78 199 PRO A N 1
ATOM 1579 C CA . PRO A 1 199 ? -9.124 15.713 -20.584 1.00 25.78 199 PRO A CA 1
ATOM 1580 C C . PRO A 1 199 ? -9.513 16.884 -21.510 1.00 25.78 199 PRO A C 1
ATOM 1582 O O . PRO A 1 199 ? -8.824 17.148 -22.495 1.00 25.78 199 PRO A O 1
ATOM 1585 N N . ASP A 1 200 ? -10.596 17.609 -21.219 1.00 28.97 200 ASP A N 1
ATOM 1586 C CA . ASP A 1 200 ? -10.827 18.918 -21.848 1.00 28.97 200 ASP A CA 1
ATOM 1587 C C . ASP A 1 200 ? -10.297 20.019 -20.925 1.00 28.97 200 ASP A C 1
ATOM 1589 O O . ASP A 1 200 ? -10.942 20.399 -19.948 1.00 28.97 200 ASP A O 1
ATOM 1593 N N . LEU A 1 201 ? -9.090 20.512 -21.215 1.00 33.38 201 LEU A N 1
ATOM 1594 C CA . LEU A 1 201 ? -8.624 21.802 -20.719 1.00 33.38 201 LEU A CA 1
ATOM 1595 C C . LEU A 1 201 ? -7.916 22.578 -21.837 1.00 33.38 201 LEU A C 1
ATOM 1597 O O . LEU A 1 201 ? -6.805 22.247 -22.245 1.00 33.38 201 LEU A O 1
ATOM 1601 N N . ARG A 1 202 ? -8.557 23.701 -22.190 1.00 30.25 202 ARG A N 1
ATOM 1602 C CA . ARG A 1 202 ? -8.091 24.885 -22.938 1.00 30.25 202 ARG A CA 1
ATOM 1603 C C . ARG A 1 202 ? -8.110 24.825 -24.471 1.00 30.25 202 ARG A C 1
ATOM 1605 O O . ARG A 1 202 ? -7.107 24.563 -25.126 1.00 30.25 202 ARG A O 1
ATOM 1612 N N . LYS A 1 203 ? -9.167 2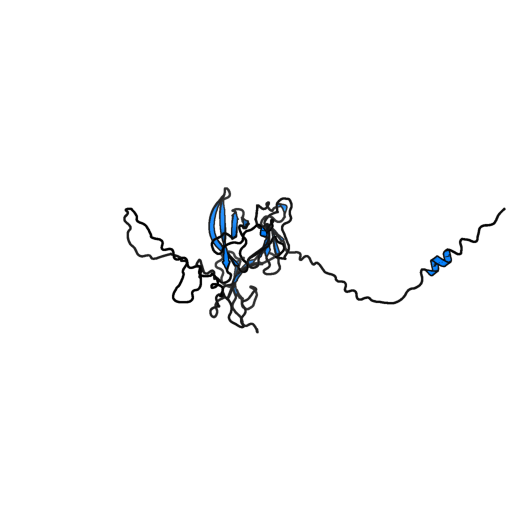5.429 -25.024 1.00 27.66 203 LYS A N 1
ATOM 1613 C CA . LYS A 1 203 ? -8.999 26.546 -25.968 1.00 27.66 203 LYS A CA 1
ATOM 1614 C C . LYS A 1 203 ? -9.361 27.864 -25.278 1.00 27.66 203 LYS A C 1
ATOM 1616 O O . LYS A 1 203 ? -10.529 28.183 -25.097 1.00 27.66 203 LYS A O 1
ATOM 1621 N N . GLN A 1 204 ? -8.342 28.648 -24.925 1.00 32.41 204 GLN A N 1
ATOM 1622 C CA . GLN A 1 204 ? -8.472 30.101 -24.978 1.00 32.41 204 GLN A CA 1
ATOM 1623 C C . GLN A 1 204 ? -8.618 30.468 -26.455 1.00 32.41 204 GLN A C 1
ATOM 1625 O O . GLN A 1 204 ? -7.670 30.314 -27.212 1.00 32.41 204 GLN A O 1
ATOM 1630 N N . HIS A 1 205 ? -9.799 30.913 -26.862 1.00 26.52 205 HIS A N 1
ATOM 1631 C CA . HIS A 1 205 ? -9.948 32.079 -27.724 1.00 26.52 205 HIS A CA 1
ATOM 1632 C C . HIS A 1 205 ? -11.349 32.647 -27.484 1.00 26.52 205 HIS A C 1
ATOM 1634 O O . HIS A 1 205 ? -12.359 31.956 -27.575 1.00 26.52 205 HIS A O 1
ATOM 1640 N N . SER A 1 206 ? -11.340 33.910 -27.077 1.00 35.97 206 SER A N 1
ATOM 1641 C CA . SER A 1 206 ? -12.449 34.831 -26.856 1.00 35.97 206 SER A CA 1
ATOM 1642 C C . SER A 1 206 ? -13.656 34.622 -27.771 1.00 35.97 206 SER A C 1
ATOM 1644 O O . SER A 1 206 ? -13.518 34.782 -28.977 1.00 35.97 206 SER A O 1
ATOM 1646 N N . HIS A 1 207 ? -14.844 34.433 -27.197 1.00 25.66 207 HIS A N 1
ATOM 1647 C CA . HIS A 1 207 ? -16.069 35.041 -27.716 1.00 25.66 207 HIS A CA 1
ATOM 1648 C C . HIS A 1 207 ? -17.042 35.308 -26.559 1.00 25.66 207 HIS A C 1
ATOM 1650 O O . HIS A 1 207 ? -17.302 34.452 -25.719 1.00 25.66 207 HIS A O 1
ATOM 1656 N N . SER A 1 208 ? -17.504 36.556 -26.503 1.00 24.39 208 SER A N 1
ATOM 1657 C CA . SER A 1 208 ? -18.462 37.101 -25.543 1.00 24.39 208 SER A CA 1
ATOM 1658 C C . SER A 1 208 ? -19.778 36.315 -25.567 1.00 24.39 208 SER A C 1
ATOM 1660 O O . SER A 1 208 ? -20.364 36.129 -26.630 1.00 24.39 208 SER A O 1
ATOM 1662 N N . PHE A 1 209 ? -20.245 35.879 -24.394 1.00 23.56 209 PHE A N 1
ATOM 1663 C CA . PHE A 1 209 ? -21.587 35.335 -24.206 1.00 23.56 209 PHE A CA 1
ATOM 1664 C C . PHE A 1 209 ? -22.521 36.467 -23.764 1.00 23.56 209 PHE A C 1
ATOM 1666 O O . PHE A 1 209 ? -22.311 37.081 -22.716 1.00 23.56 209 PHE A O 1
ATOM 1673 N N . ARG A 1 210 ? -23.571 36.720 -24.552 1.00 25.81 210 ARG A N 1
ATOM 1674 C CA . ARG A 1 210 ? -24.805 37.358 -24.083 1.00 25.81 210 ARG A CA 1
ATOM 1675 C C . ARG A 1 210 ? -25.888 36.280 -24.029 1.00 25.81 210 ARG A C 1
ATOM 1677 O O . ARG A 1 210 ? -26.024 35.484 -24.950 1.00 25.81 210 ARG A O 1
ATOM 1684 N N . SER A 1 211 ? -26.589 36.265 -22.905 1.00 31.64 211 SER A N 1
ATOM 1685 C CA . SER A 1 211 ? -27.710 35.409 -22.516 1.00 31.64 211 SER A CA 1
ATOM 1686 C C . SER A 1 211 ? -28.880 35.417 -23.507 1.00 31.64 211 SER A C 1
ATOM 1688 O O . SER A 1 211 ? -29.221 36.491 -23.992 1.00 31.64 211 SER A O 1
ATOM 1690 N N . HIS A 1 212 ? -29.515 34.256 -23.735 1.00 29.81 212 HIS A N 1
ATOM 1691 C CA . HIS A 1 212 ? -30.962 33.979 -23.576 1.00 29.81 212 HIS A CA 1
ATOM 1692 C C . HIS A 1 212 ? -31.324 32.555 -24.096 1.00 29.81 212 HIS A C 1
ATOM 1694 O O . HIS A 1 212 ? -30.744 32.089 -25.070 1.00 29.81 212 HIS A O 1
ATOM 1700 N N . ASP A 1 213 ? -32.241 31.893 -23.376 1.00 26.30 213 ASP A N 1
ATOM 1701 C CA . ASP A 1 213 ? -32.902 30.562 -23.507 1.00 26.30 213 ASP A CA 1
ATOM 1702 C C . ASP A 1 213 ? -33.421 30.122 -24.913 1.00 26.30 213 ASP A C 1
ATOM 1704 O O . ASP A 1 213 ? -33.360 30.927 -25.840 1.00 26.30 213 ASP A O 1
ATOM 1708 N N . PRO A 1 214 ? -34.164 28.985 -25.091 1.00 43.91 214 PRO A N 1
ATOM 1709 C CA . PRO A 1 214 ? -34.084 27.599 -24.549 1.00 43.91 214 PRO A CA 1
ATOM 1710 C C . PRO A 1 214 ? -34.241 26.471 -25.635 1.00 43.91 214 PRO A C 1
ATOM 1712 O O . PRO A 1 214 ? -34.947 26.675 -26.609 1.00 43.91 214 PRO A O 1
ATOM 1715 N N . TYR A 1 215 ? -33.678 25.258 -25.412 1.00 30.72 215 TYR A N 1
ATOM 1716 C CA . TYR A 1 215 ? -33.931 23.912 -26.045 1.00 30.72 215 TYR A CA 1
ATOM 1717 C C . TYR A 1 215 ? -34.073 23.753 -27.597 1.00 30.72 215 TYR A C 1
ATOM 1719 O O . TYR A 1 215 ? -34.803 24.508 -28.230 1.00 30.72 215 TYR A O 1
ATOM 1727 N N . PRO A 1 216 ? -33.492 22.698 -28.246 1.00 34.56 216 PRO A N 1
ATOM 1728 C CA . PRO A 1 216 ? -34.054 21.331 -28.169 1.00 34.56 216 PRO A CA 1
ATOM 1729 C C . PRO A 1 216 ? -33.077 20.120 -28.254 1.00 34.56 216 PRO A C 1
ATOM 1731 O O . PRO A 1 216 ? -31.917 20.217 -28.635 1.00 34.56 216 PRO A O 1
ATOM 1734 N N . ALA A 1 217 ? -33.639 18.969 -27.858 1.00 27.50 217 ALA A N 1
ATOM 1735 C CA . ALA A 1 217 ? -33.290 17.544 -28.012 1.00 27.50 217 ALA A CA 1
ATOM 1736 C C . ALA A 1 217 ? -32.009 17.093 -28.762 1.00 27.50 217 ALA A C 1
ATOM 1738 O O . ALA A 1 217 ? -31.845 17.329 -29.957 1.00 27.50 217 ALA A O 1
ATOM 1739 N N . PHE A 1 218 ? -31.211 16.239 -28.099 1.00 27.17 218 PHE A N 1
ATOM 1740 C CA . PHE A 1 218 ? -30.215 15.362 -28.733 1.00 27.17 218 PHE A CA 1
ATOM 1741 C C . PHE A 1 218 ? -30.765 13.940 -28.935 1.00 27.17 218 PHE A C 1
ATOM 1743 O O . PHE A 1 218 ? -31.193 13.272 -27.993 1.00 27.17 218 PHE A O 1
ATOM 1750 N N . VAL A 1 219 ? -30.716 13.472 -30.183 1.00 23.59 219 VAL A N 1
ATOM 1751 C CA . VAL A 1 219 ? -31.052 12.108 -30.613 1.00 23.59 219 VAL A CA 1
ATOM 1752 C C . VAL A 1 219 ? -29.904 11.157 -30.253 1.00 23.59 219 VAL A C 1
ATOM 1754 O O . VAL A 1 219 ? -28.787 11.316 -30.740 1.00 23.59 219 VAL A O 1
ATOM 1757 N N . PHE A 1 220 ? -30.174 10.133 -29.438 1.00 24.67 220 PHE A N 1
ATOM 1758 C CA . PHE A 1 220 ? -29.243 9.027 -29.190 1.00 24.67 220 PHE A CA 1
ATOM 1759 C C . PHE A 1 220 ? -29.448 7.910 -30.223 1.00 24.67 220 PHE A C 1
ATOM 1761 O O . PHE A 1 220 ? -30.411 7.149 -30.147 1.00 24.67 220 PHE A O 1
ATOM 1768 N N . SER A 1 221 ? -28.505 7.759 -31.155 1.00 23.58 221 SER A N 1
ATOM 1769 C CA . SER A 1 221 ? -28.404 6.561 -31.995 1.00 23.58 221 SER A CA 1
ATOM 1770 C C . SER A 1 221 ? -27.713 5.436 -31.216 1.00 23.58 221 SER A C 1
ATOM 1772 O O . SER A 1 221 ? -26.501 5.453 -31.001 1.00 23.58 221 SER A O 1
ATOM 1774 N N . HIS A 1 222 ? -28.495 4.442 -30.796 1.00 28.73 222 HIS A N 1
ATOM 1775 C CA . HIS A 1 222 ? -28.019 3.184 -30.225 1.00 28.73 222 HIS A CA 1
ATOM 1776 C C . HIS A 1 222 ? -27.384 2.302 -31.313 1.00 28.73 222 HIS A C 1
ATOM 1778 O O . HIS A 1 222 ? -28.091 1.753 -32.152 1.00 28.73 222 HIS A O 1
ATOM 1784 N N . SER A 1 223 ? -26.072 2.063 -31.245 1.00 25.39 223 SER A N 1
ATOM 1785 C CA . SER A 1 223 ? -25.457 0.905 -31.904 1.00 25.39 223 SER A CA 1
ATOM 1786 C C . SER A 1 223 ? -24.747 0.053 -30.857 1.00 25.39 223 SER A C 1
ATOM 1788 O O . SER A 1 223 ? -23.631 0.340 -30.428 1.00 25.39 223 SER A O 1
ATOM 1790 N N . ARG A 1 224 ? -25.445 -0.992 -30.390 1.00 33.09 224 ARG A N 1
ATOM 1791 C CA . ARG A 1 224 ? -24.873 -2.049 -29.550 1.00 33.09 224 ARG A CA 1
ATOM 1792 C C . ARG A 1 224 ? -23.990 -2.928 -30.428 1.00 33.09 224 ARG A C 1
ATOM 1794 O O . ARG A 1 224 ? -24.477 -3.853 -31.070 1.00 33.09 224 ARG A O 1
ATOM 1801 N N . LYS A 1 225 ? -22.684 -2.692 -30.406 1.00 25.62 225 LYS A N 1
ATOM 1802 C CA . LYS A 1 225 ? -21.711 -3.751 -30.682 1.00 25.62 225 LYS A CA 1
ATOM 1803 C C . LYS A 1 225 ? -20.935 -4.006 -29.400 1.00 25.62 225 LYS A C 1
ATOM 1805 O O . LYS A 1 225 ? -20.102 -3.202 -28.999 1.00 25.62 225 LYS A O 1
ATOM 1810 N N . MET A 1 226 ? -21.259 -5.122 -28.743 1.00 29.36 226 MET A N 1
ATOM 1811 C CA . MET A 1 226 ? -20.416 -5.728 -27.715 1.00 29.36 226 MET A CA 1
ATOM 1812 C C . MET A 1 226 ? -19.086 -6.110 -28.372 1.00 29.36 226 MET A C 1
ATOM 1814 O O . MET A 1 226 ? -18.952 -7.183 -28.954 1.00 29.36 226 MET A O 1
ATOM 1818 N N . LEU A 1 227 ? -18.118 -5.200 -28.334 1.00 32.12 227 LEU A N 1
ATOM 1819 C CA . LEU A 1 227 ? -16.737 -5.506 -28.674 1.00 32.12 227 LEU A CA 1
ATOM 1820 C C . LEU A 1 227 ? -16.069 -6.061 -27.418 1.00 32.12 227 LEU A C 1
ATOM 1822 O O . LEU A 1 227 ? -15.956 -5.389 -26.395 1.00 32.12 227 LEU A O 1
ATOM 1826 N N . ASN A 1 228 ? -15.701 -7.338 -27.501 1.00 28.67 228 ASN A N 1
ATOM 1827 C CA . ASN A 1 228 ? -15.009 -8.085 -26.462 1.00 28.67 228 ASN A CA 1
ATOM 1828 C C . ASN A 1 228 ? -13.779 -7.315 -25.955 1.00 28.67 228 ASN A C 1
ATOM 1830 O O . ASN A 1 228 ? -12.877 -6.998 -26.729 1.00 28.67 228 ASN A O 1
ATOM 1834 N N . ALA A 1 229 ? -13.713 -7.092 -24.642 1.00 34.56 229 ALA A N 1
ATOM 1835 C CA . ALA A 1 229 ? -12.624 -6.434 -23.916 1.00 34.56 229 ALA A CA 1
ATOM 1836 C C . ALA A 1 229 ? -11.322 -7.271 -23.850 1.00 34.56 229 ALA A C 1
ATOM 1838 O O . ALA A 1 229 ? -10.689 -7.366 -22.805 1.00 34.56 229 ALA A O 1
ATOM 1839 N N . LYS A 1 230 ? -10.924 -7.921 -24.950 1.00 33.91 230 LYS A N 1
ATOM 1840 C CA . LYS A 1 230 ? -9.730 -8.785 -25.021 1.00 33.91 230 LYS A CA 1
ATOM 1841 C C . LYS A 1 230 ? -8.454 -8.071 -25.501 1.00 33.91 230 LYS A C 1
ATOM 1843 O O . LYS A 1 230 ? -7.434 -8.727 -25.650 1.00 33.91 230 LYS A O 1
ATOM 1848 N N . ALA A 1 231 ? -8.483 -6.761 -25.757 1.00 33.56 231 ALA A N 1
ATOM 1849 C CA . ALA A 1 231 ? -7.427 -6.090 -26.532 1.00 33.56 231 ALA A CA 1
ATOM 1850 C C . ALA A 1 231 ? -6.546 -5.070 -25.774 1.00 33.56 231 ALA A C 1
ATOM 1852 O O . ALA A 1 231 ? -5.734 -4.404 -26.404 1.00 33.56 231 ALA A O 1
ATOM 1853 N N . CYS A 1 232 ? -6.640 -4.945 -24.445 1.00 40.72 232 CYS A N 1
ATOM 1854 C CA . CYS A 1 232 ? -5.804 -4.006 -23.670 1.00 40.72 232 CYS A CA 1
ATOM 1855 C C . CYS A 1 232 ? -4.800 -4.726 -22.751 1.00 40.72 232 CYS A C 1
ATOM 1857 O O . CYS A 1 232 ? -4.585 -4.328 -21.612 1.00 40.72 232 CYS A O 1
ATOM 1859 N N . GLU A 1 233 ? -4.206 -5.829 -23.210 1.00 44.62 233 GLU A N 1
ATOM 1860 C CA . GLU A 1 233 ? -3.274 -6.640 -22.403 1.00 44.62 233 GLU A CA 1
ATOM 1861 C C . GLU A 1 233 ? -1.806 -6.498 -22.843 1.00 44.62 233 GLU A C 1
ATOM 1863 O O . GLU A 1 233 ? -0.940 -7.278 -22.453 1.00 44.62 233 GLU A O 1
ATOM 1868 N N . LYS A 1 234 ? -1.475 -5.493 -23.663 1.00 52.28 234 LYS A N 1
ATOM 1869 C CA . LYS A 1 234 ? -0.090 -5.278 -24.096 1.00 52.28 234 LYS A CA 1
ATOM 1870 C C . LYS A 1 234 ? 0.579 -4.241 -23.201 1.00 52.28 234 LYS A C 1
ATOM 1872 O O . LYS A 1 234 ? 0.359 -3.045 -23.355 1.00 52.28 234 LYS A O 1
ATOM 1877 N N . LYS A 1 235 ? 1.401 -4.715 -22.262 1.00 62.66 235 LYS A N 1
ATOM 1878 C CA . LYS A 1 235 ? 2.238 -3.872 -21.399 1.00 62.66 235 LYS A CA 1
ATOM 1879 C C . LYS A 1 235 ? 3.083 -2.928 -22.267 1.00 62.66 235 LYS A C 1
ATOM 1881 O O . LYS A 1 235 ? 3.751 -3.374 -23.205 1.00 62.66 235 LYS A O 1
ATOM 1886 N N . MET A 1 236 ? 3.020 -1.631 -21.971 1.00 76.50 236 MET A N 1
ATOM 1887 C CA . MET A 1 236 ? 3.756 -0.587 -22.694 1.00 76.50 236 MET A CA 1
ATOM 1888 C C . MET A 1 236 ? 5.249 -0.922 -22.719 1.00 76.50 236 MET A C 1
ATOM 1890 O O . MET A 1 236 ? 5.824 -1.230 -21.678 1.00 76.50 236 MET A O 1
ATOM 1894 N N . ARG A 1 237 ? 5.881 -0.903 -23.896 1.00 87.44 237 ARG A N 1
ATOM 1895 C CA . ARG A 1 237 ? 7.322 -1.170 -24.029 1.00 87.44 237 ARG A CA 1
ATOM 1896 C C . ARG A 1 237 ? 8.123 0.081 -23.717 1.00 87.44 237 ARG A C 1
ATOM 1898 O O . ARG A 1 237 ? 7.704 1.168 -24.101 1.00 87.44 237 ARG A O 1
ATOM 1905 N N . CYS A 1 238 ? 9.283 -0.100 -23.097 1.00 87.88 238 CYS A N 1
ATOM 1906 C CA . CYS A 1 238 ? 10.137 1.027 -22.768 1.00 87.88 238 CYS A CA 1
ATOM 1907 C C . CYS A 1 238 ? 10.726 1.695 -24.020 1.00 87.88 238 CYS A C 1
ATOM 1909 O O . CYS A 1 238 ? 11.273 1.015 -24.896 1.00 87.88 238 CYS A O 1
ATOM 1911 N N . GLN A 1 239 ? 10.665 3.023 -24.085 1.00 89.06 239 GLN A N 1
ATOM 1912 C CA . GLN A 1 239 ? 11.482 3.835 -24.979 1.00 89.06 239 GLN A CA 1
ATOM 1913 C C . GLN A 1 239 ? 12.966 3.742 -24.597 1.00 89.06 239 GLN A C 1
ATOM 1915 O O . GLN A 1 239 ? 13.350 3.341 -23.494 1.00 89.06 239 GLN A O 1
ATOM 1920 N N . ARG A 1 240 ? 13.850 4.091 -25.536 1.00 84.62 240 ARG A N 1
ATOM 1921 C CA . ARG A 1 240 ? 15.294 4.034 -25.284 1.00 84.62 240 ARG A CA 1
ATOM 1922 C C . ARG A 1 240 ? 15.669 5.014 -24.172 1.00 84.62 240 ARG A C 1
ATOM 1924 O O . ARG A 1 240 ? 15.401 6.202 -24.298 1.00 84.62 240 ARG A O 1
ATOM 1931 N N . LYS A 1 241 ? 16.367 4.505 -23.151 1.00 86.62 241 LYS A N 1
ATOM 1932 C CA . LYS A 1 241 ? 16.869 5.265 -21.993 1.00 86.62 241 LYS A CA 1
ATOM 1933 C C . LYS A 1 241 ? 15.783 5.909 -21.122 1.00 86.62 241 LYS A C 1
ATOM 1935 O O . LYS A 1 241 ? 16.121 6.733 -20.279 1.00 86.62 241 LYS A O 1
ATOM 1940 N N . GLU A 1 242 ? 14.514 5.539 -21.283 1.00 89.94 242 GLU A N 1
ATOM 1941 C CA . GLU A 1 242 ? 13.491 5.960 -20.327 1.00 89.94 242 GLU A CA 1
ATOM 1942 C C . GLU A 1 242 ? 13.537 5.078 -19.067 1.00 89.94 242 GLU A C 1
ATOM 1944 O O . GLU A 1 242 ? 13.937 3.907 -19.145 1.00 89.94 242 GLU A O 1
ATOM 1949 N N . PRO A 1 243 ? 13.156 5.614 -17.897 1.00 92.44 243 PRO A N 1
ATOM 1950 C CA . PRO A 1 243 ? 13.054 4.810 -16.692 1.00 92.44 243 PRO A CA 1
ATOM 1951 C C . PRO A 1 243 ? 11.926 3.784 -16.835 1.00 92.44 243 PRO A C 1
ATOM 1953 O O . PRO A 1 243 ? 10.828 4.093 -17.292 1.00 92.44 243 PRO A O 1
ATOM 1956 N N . CYS A 1 244 ? 12.182 2.555 -16.397 1.00 91.94 244 CYS A N 1
ATOM 1957 C CA . CYS A 1 244 ? 11.198 1.476 -16.416 1.00 91.94 244 CYS A CA 1
ATOM 1958 C C . CYS A 1 244 ? 10.433 1.339 -15.096 1.00 91.94 244 CYS A C 1
ATOM 1960 O O . CYS A 1 244 ? 9.339 0.766 -15.071 1.00 91.94 244 CYS A O 1
ATOM 1962 N N . ARG A 1 245 ? 10.974 1.885 -14.001 1.00 91.19 245 ARG A N 1
ATOM 1963 C CA . ARG A 1 245 ? 10.342 1.894 -12.679 1.00 91.19 245 ARG A CA 1
ATOM 1964 C C . ARG A 1 245 ? 10.785 3.109 -11.874 1.00 91.19 245 ARG A C 1
ATOM 1966 O O . ARG A 1 245 ? 11.949 3.492 -11.923 1.00 91.19 245 ARG A O 1
ATOM 1973 N N . LEU A 1 246 ? 9.859 3.682 -11.114 1.00 90.75 246 LEU A N 1
ATOM 1974 C CA . LEU A 1 246 ? 10.133 4.718 -10.122 1.00 90.75 246 LEU A CA 1
ATOM 1975 C C . LEU A 1 246 ? 9.988 4.139 -8.717 1.00 90.75 246 LEU A C 1
ATOM 1977 O O . LEU A 1 246 ? 9.112 3.303 -8.473 1.00 90.75 246 LEU A O 1
ATOM 1981 N N . PHE A 1 247 ? 10.831 4.614 -7.807 1.00 91.12 247 PHE A N 1
ATOM 1982 C CA . PHE A 1 247 ? 10.791 4.287 -6.388 1.00 91.12 247 PHE A CA 1
ATOM 1983 C C . PHE A 1 247 ? 10.677 5.578 -5.584 1.00 91.12 247 PHE A C 1
ATOM 1985 O O . PHE A 1 247 ? 11.489 6.486 -5.759 1.00 91.12 247 PHE A O 1
ATOM 1992 N N . THR A 1 248 ? 9.715 5.639 -4.673 1.00 90.25 248 THR A N 1
ATOM 1993 C CA . THR A 1 248 ? 9.616 6.699 -3.666 1.00 90.25 248 THR A CA 1
ATOM 1994 C C . THR A 1 248 ? 9.899 6.073 -2.314 1.00 90.25 248 THR A C 1
ATOM 1996 O O . THR A 1 248 ? 9.125 5.240 -1.849 1.00 90.25 248 THR A O 1
ATOM 1999 N N . VAL A 1 249 ? 11.024 6.446 -1.711 1.00 90.88 249 VAL A N 1
ATOM 2000 C CA . VAL A 1 249 ? 11.530 5.892 -0.455 1.00 90.88 249 VAL A CA 1
ATOM 2001 C C . VAL A 1 249 ? 11.325 6.920 0.645 1.00 90.88 249 VAL A C 1
ATOM 2003 O O . VAL A 1 249 ? 11.924 7.994 0.608 1.00 90.88 249 VAL A O 1
ATOM 2006 N N . LYS A 1 250 ? 10.496 6.581 1.629 1.00 89.81 250 LYS A N 1
ATOM 2007 C CA . LYS A 1 250 ? 10.326 7.333 2.869 1.00 89.81 250 LYS A CA 1
ATOM 2008 C C . LYS A 1 250 ? 11.122 6.634 3.967 1.00 89.81 250 LYS A C 1
ATOM 2010 O O . LYS A 1 250 ? 10.825 5.501 4.350 1.00 89.81 250 LYS A O 1
ATOM 2015 N N . LYS A 1 251 ? 12.159 7.303 4.468 1.00 86.50 251 LYS A N 1
ATOM 2016 C CA . LYS A 1 251 ? 13.025 6.750 5.510 1.00 86.50 251 LYS A CA 1
ATOM 2017 C C . LYS A 1 251 ? 12.336 6.855 6.873 1.00 86.50 251 LYS A C 1
ATOM 2019 O O . LYS A 1 251 ? 12.014 7.958 7.310 1.00 86.50 251 LYS A O 1
ATOM 2024 N N . ARG A 1 252 ? 12.139 5.720 7.549 1.00 84.31 252 ARG A N 1
ATOM 2025 C CA . ARG A 1 252 ? 11.776 5.645 8.974 1.00 84.31 252 ARG A CA 1
ATOM 2026 C C . ARG A 1 252 ? 13.033 5.281 9.791 1.00 84.31 252 ARG A C 1
ATOM 2028 O O . ARG A 1 252 ? 14.040 4.898 9.193 1.00 84.31 252 ARG A O 1
ATOM 2035 N N . PRO A 1 253 ? 13.028 5.411 11.132 1.00 83.25 253 PRO A N 1
ATOM 2036 C CA . PRO A 1 253 ? 14.216 5.134 11.948 1.00 83.25 253 PRO A CA 1
ATOM 2037 C C . PRO A 1 253 ? 14.799 3.725 11.742 1.00 83.25 253 PRO A C 1
ATOM 2039 O O . PRO A 1 253 ? 16.014 3.576 11.661 1.00 83.25 253 PRO A O 1
ATOM 2042 N N . ASP A 1 254 ? 13.932 2.718 11.585 1.00 83.19 254 ASP A N 1
ATOM 2043 C CA . ASP A 1 254 ? 14.309 1.296 11.600 1.00 83.19 254 ASP A CA 1
ATOM 2044 C C . ASP A 1 254 ? 14.010 0.519 10.310 1.00 83.19 254 ASP A C 1
ATOM 2046 O O . ASP A 1 254 ? 14.406 -0.650 10.192 1.00 83.19 254 ASP A O 1
ATOM 2050 N N . VAL A 1 255 ? 13.251 1.124 9.393 1.00 88.69 255 VAL A N 1
ATOM 2051 C CA . VAL A 1 255 ? 12.772 0.529 8.136 1.00 88.69 255 VAL A CA 1
ATOM 2052 C C . VAL A 1 255 ? 12.624 1.602 7.057 1.00 88.69 255 VAL A C 1
ATOM 2054 O O . VAL A 1 255 ? 12.578 2.799 7.342 1.00 88.69 255 VAL A O 1
ATOM 2057 N N . GLU A 1 256 ? 12.512 1.173 5.807 1.00 89.50 256 GLU A N 1
ATOM 2058 C CA . GLU A 1 256 ? 12.199 2.042 4.677 1.00 89.50 256 GLU A CA 1
ATOM 2059 C C . GLU A 1 256 ? 10.810 1.695 4.157 1.00 89.50 256 GLU A C 1
ATOM 2061 O O . GLU A 1 256 ? 10.514 0.538 3.855 1.00 89.50 256 GLU A O 1
ATOM 2066 N N . GLU A 1 257 ? 9.952 2.704 4.063 1.00 88.62 257 GLU A N 1
ATOM 2067 C CA . GLU A 1 257 ? 8.650 2.577 3.428 1.00 88.62 257 GLU A CA 1
ATOM 2068 C C . GLU A 1 257 ? 8.809 2.956 1.956 1.00 88.62 257 GLU A C 1
ATOM 2070 O O . GLU A 1 257 ? 9.176 4.091 1.640 1.00 88.62 257 GLU A O 1
ATOM 2075 N N . VAL A 1 258 ? 8.568 2.006 1.047 1.00 90.12 258 VAL A N 1
ATOM 2076 C CA . VAL A 1 258 ? 8.853 2.209 -0.378 1.00 90.12 258 VAL A CA 1
ATOM 2077 C C . VAL A 1 258 ? 7.623 1.983 -1.238 1.00 90.12 258 VAL A C 1
ATOM 2079 O O . VAL A 1 258 ? 7.050 0.897 -1.285 1.00 90.12 258 VAL A O 1
ATOM 2082 N N . SER A 1 259 ? 7.255 3.020 -1.985 1.00 88.81 259 SER A N 1
ATOM 2083 C CA . SER A 1 259 ? 6.253 2.937 -3.043 1.00 88.81 259 SER A CA 1
ATOM 2084 C C . SER A 1 259 ? 6.937 2.721 -4.389 1.00 88.81 259 SER A C 1
ATOM 2086 O O . SER A 1 259 ? 7.921 3.392 -4.706 1.00 88.81 259 SER A O 1
ATOM 2088 N N . THR A 1 260 ? 6.423 1.783 -5.188 1.00 87.44 260 THR A N 1
ATOM 2089 C CA . THR A 1 260 ? 6.956 1.475 -6.521 1.00 87.44 260 THR A CA 1
ATOM 2090 C C . THR A 1 260 ? 5.914 1.714 -7.610 1.00 87.44 260 THR A C 1
ATOM 2092 O O . THR A 1 260 ? 4.728 1.400 -7.455 1.00 87.44 260 THR A O 1
ATOM 2095 N N . SER A 1 261 ? 6.377 2.248 -8.740 1.00 85.62 261 SER A N 1
ATOM 2096 C CA . SER A 1 261 ? 5.558 2.491 -9.929 1.00 85.62 261 SER A CA 1
ATOM 2097 C C . SER A 1 261 ? 6.280 1.950 -11.155 1.00 85.62 261 SER A C 1
ATOM 2099 O O . SER A 1 261 ? 7.308 2.483 -11.564 1.00 85.62 261 SER A O 1
ATOM 2101 N N . THR A 1 262 ? 5.769 0.860 -11.730 1.00 86.12 262 THR A N 1
ATOM 2102 C CA . THR A 1 262 ? 6.320 0.291 -12.971 1.00 86.12 262 THR A CA 1
ATOM 2103 C C . THR A 1 262 ? 5.767 1.073 -14.159 1.00 86.12 262 THR A C 1
ATOM 2105 O O . THR A 1 262 ? 4.554 1.160 -14.314 1.00 86.12 262 THR A O 1
ATOM 2108 N N . LEU A 1 263 ? 6.649 1.630 -14.987 1.00 85.50 263 LEU A N 1
ATOM 2109 C CA . LEU A 1 263 ? 6.285 2.532 -16.082 1.00 85.50 263 LEU A CA 1
ATOM 2110 C C . LEU A 1 263 ? 6.127 1.806 -17.420 1.00 85.50 263 LEU A C 1
ATOM 2112 O O . LEU A 1 263 ? 5.252 2.146 -18.214 1.00 85.50 263 LEU A O 1
ATOM 2116 N N . CYS A 1 264 ? 6.981 0.814 -17.676 1.00 86.31 264 CYS A N 1
ATOM 2117 C CA . CYS A 1 264 ? 7.036 0.095 -18.945 1.00 86.31 264 CYS A CA 1
ATOM 2118 C C . CYS A 1 264 ? 7.721 -1.276 -18.793 1.00 86.31 264 CYS A C 1
ATOM 2120 O O . CYS A 1 264 ? 8.290 -1.613 -17.752 1.00 86.31 264 CYS A O 1
ATOM 2122 N N . GLN A 1 265 ? 7.637 -2.104 -19.832 1.00 89.38 265 GLN A N 1
ATOM 2123 C CA . GLN A 1 265 ? 8.328 -3.381 -19.954 1.00 89.38 265 GLN A CA 1
ATOM 2124 C C . GLN A 1 265 ? 9.621 -3.207 -20.747 1.00 89.38 265 GLN A C 1
ATOM 2126 O O . GLN A 1 265 ? 9.600 -2.732 -21.887 1.00 89.38 265 GLN A O 1
ATOM 2131 N N . CYS A 1 266 ? 10.732 -3.634 -20.150 1.00 90.81 266 CYS A N 1
ATOM 2132 C CA . CYS A 1 266 ? 12.030 -3.634 -20.808 1.00 90.81 266 CYS A CA 1
ATOM 2133 C C . CYS A 1 266 ? 12.029 -4.495 -22.087 1.00 90.81 266 CYS A C 1
ATOM 2135 O O . CYS A 1 266 ? 11.223 -5.426 -22.214 1.00 90.81 266 CYS A O 1
ATOM 2137 N N . PRO A 1 267 ? 12.902 -4.175 -23.060 1.00 90.94 267 PRO A N 1
ATOM 2138 C CA . PRO A 1 267 ? 13.082 -4.996 -24.252 1.00 90.94 267 PRO A CA 1
ATOM 2139 C C . PRO A 1 267 ? 13.591 -6.400 -23.891 1.00 90.94 267 PRO A C 1
ATOM 2141 O O . PRO A 1 267 ? 13.954 -6.675 -22.749 1.00 90.94 267 PRO A O 1
ATOM 2144 N N . LYS A 1 268 ? 13.625 -7.300 -24.882 1.00 89.62 268 LYS A N 1
ATOM 2145 C CA . LYS A 1 268 ? 14.201 -8.639 -24.697 1.00 89.62 268 LYS A CA 1
ATOM 2146 C C . LYS A 1 268 ? 15.634 -8.534 -24.152 1.00 89.62 268 LYS A C 1
ATOM 2148 O O . LYS A 1 268 ? 16.357 -7.588 -24.474 1.00 89.62 268 LYS A O 1
ATOM 2153 N N . ASP A 1 269 ? 15.992 -9.489 -23.298 1.00 90.12 269 ASP A N 1
ATOM 2154 C CA . ASP A 1 269 ? 17.309 -9.614 -22.657 1.00 90.12 269 ASP A CA 1
ATOM 2155 C C . ASP A 1 269 ? 17.701 -8.452 -21.731 1.00 90.12 269 ASP A C 1
ATOM 2157 O O . ASP A 1 269 ? 18.866 -8.326 -21.351 1.00 90.12 269 ASP A O 1
ATOM 2161 N N . HIS A 1 270 ? 16.727 -7.617 -21.355 1.00 93.00 270 HIS A N 1
ATOM 2162 C CA . HIS A 1 270 ? 16.886 -6.572 -20.354 1.00 93.00 270 HIS A CA 1
ATOM 2163 C C . HIS A 1 270 ? 15.882 -6.749 -19.217 1.00 93.00 270 HIS A C 1
ATOM 2165 O O . HIS A 1 270 ? 14.706 -7.039 -19.451 1.00 93.00 270 HIS A O 1
ATOM 2171 N N . ASN A 1 271 ? 16.324 -6.460 -17.999 1.00 93.12 271 ASN A N 1
ATOM 2172 C CA . ASN A 1 271 ? 15.507 -6.491 -16.799 1.00 93.12 271 ASN A CA 1
ATOM 2173 C C . ASN A 1 271 ? 15.364 -5.088 -16.211 1.00 93.12 271 ASN A C 1
ATOM 2175 O O . ASN A 1 271 ? 16.280 -4.264 -16.262 1.00 93.12 271 ASN A O 1
ATOM 2179 N N . CYS A 1 272 ? 14.181 -4.825 -15.659 1.00 93.12 272 CYS A N 1
ATOM 2180 C CA . CYS A 1 272 ? 13.927 -3.616 -14.890 1.00 93.12 272 CYS A CA 1
ATOM 2181 C C . CYS A 1 272 ? 14.294 -3.873 -13.423 1.00 93.12 272 CYS A C 1
ATOM 2183 O O . CYS A 1 272 ? 13.890 -4.918 -12.907 1.00 93.12 272 CYS A O 1
ATOM 2185 N N . PRO A 1 273 ? 15.000 -2.958 -12.737 1.00 94.62 273 PRO A N 1
ATOM 2186 C CA . PRO A 1 273 ? 15.374 -3.156 -11.348 1.00 94.62 273 PRO A CA 1
ATOM 2187 C C . PRO A 1 273 ? 14.164 -3.352 -10.429 1.00 94.62 273 PRO A C 1
ATOM 2189 O O . PRO A 1 273 ? 13.120 -2.712 -10.582 1.00 94.62 273 PRO A O 1
ATOM 2192 N N . GLU A 1 274 ? 14.313 -4.235 -9.448 1.00 91.94 274 GLU A N 1
ATOM 2193 C CA . GLU A 1 274 ? 13.300 -4.557 -8.434 1.00 91.94 274 GLU A CA 1
ATOM 2194 C C . GLU A 1 274 ? 13.509 -3.816 -7.123 1.00 91.94 274 GLU A C 1
ATOM 2196 O O . GLU A 1 274 ? 12.545 -3.585 -6.396 1.00 91.94 274 GLU A O 1
ATOM 2201 N N . HIS A 1 275 ? 14.737 -3.372 -6.860 1.00 93.88 275 HIS A N 1
ATOM 2202 C CA . HIS A 1 275 ? 15.082 -2.683 -5.629 1.00 93.88 275 HIS A CA 1
ATOM 2203 C C . HIS A 1 275 ? 15.822 -1.379 -5.910 1.00 93.88 275 HIS A C 1
ATOM 2205 O O . HIS A 1 275 ? 16.692 -1.308 -6.776 1.00 93.88 275 HIS A O 1
ATOM 2211 N N . HIS A 1 276 ? 15.505 -0.353 -5.127 1.00 93.12 276 HIS A N 1
ATOM 2212 C CA . HIS A 1 276 ? 16.031 1.002 -5.276 1.00 93.12 276 HIS A CA 1
ATOM 2213 C C . HIS A 1 276 ? 17.547 1.135 -5.031 1.00 93.12 276 HIS A C 1
ATOM 2215 O O . HIS A 1 276 ? 18.133 2.162 -5.355 1.00 93.12 276 HIS A O 1
ATOM 2221 N N . SER A 1 277 ? 18.183 0.106 -4.463 1.00 92.75 277 SER A N 1
ATOM 2222 C CA . SER A 1 277 ? 19.634 0.043 -4.239 1.00 92.75 277 SER A CA 1
ATOM 2223 C C . SER A 1 277 ? 20.401 -0.661 -5.365 1.00 92.75 277 SER A C 1
ATOM 2225 O O . SER A 1 277 ? 21.605 -0.876 -5.235 1.00 92.75 277 SER A O 1
ATOM 2227 N N . GLN A 1 278 ? 19.721 -1.108 -6.426 1.00 93.38 278 GLN A N 1
ATOM 2228 C CA . GLN A 1 278 ? 20.383 -1.792 -7.535 1.00 93.38 278 GLN A CA 1
ATOM 2229 C C . GLN A 1 278 ? 21.217 -0.812 -8.380 1.00 93.38 278 GLN A C 1
ATOM 2231 O O . GLN A 1 278 ? 20.860 0.361 -8.480 1.00 93.38 278 GLN A O 1
ATOM 2236 N N . PRO A 1 279 ? 22.301 -1.271 -9.039 1.00 91.19 279 PRO A N 1
ATOM 2237 C CA . PRO A 1 279 ? 23.230 -0.388 -9.757 1.00 91.19 279 PRO A CA 1
ATOM 2238 C C . PRO A 1 279 ? 22.595 0.436 -10.886 1.00 91.19 279 PRO A C 1
ATOM 2240 O O . PRO A 1 279 ? 23.084 1.507 -11.229 1.00 91.19 279 PRO A O 1
ATOM 2243 N N . SER A 1 280 ? 21.501 -0.056 -11.471 1.00 90.56 280 SER A N 1
ATOM 2244 C CA . SER A 1 280 ? 20.756 0.601 -12.551 1.00 90.56 280 SER A CA 1
ATOM 2245 C C . SER A 1 280 ? 19.732 1.630 -12.072 1.00 90.56 280 SER A C 1
ATOM 2247 O O . SER A 1 280 ? 18.905 2.102 -12.859 1.00 90.56 280 SER A O 1
ATOM 2249 N N . VAL A 1 281 ? 19.764 1.964 -10.782 1.00 94.69 281 VAL A N 1
ATOM 2250 C CA . VAL A 1 281 ? 18.866 2.918 -10.146 1.00 94.69 281 VAL A CA 1
ATOM 2251 C C . VAL A 1 281 ? 19.620 4.200 -9.814 1.00 94.69 281 VAL A C 1
ATOM 2253 O O . VAL A 1 281 ? 20.647 4.190 -9.142 1.00 94.69 281 VAL A O 1
ATOM 2256 N N . ILE A 1 282 ? 19.083 5.326 -10.277 1.00 93.06 282 ILE A N 1
ATOM 2257 C CA . ILE A 1 282 ? 19.685 6.649 -10.121 1.00 93.06 282 ILE A CA 1
ATOM 2258 C C . ILE A 1 282 ? 18.815 7.491 -9.190 1.00 93.06 282 ILE A C 1
ATOM 2260 O O . ILE A 1 282 ? 17.598 7.591 -9.378 1.00 93.06 282 ILE A O 1
ATOM 2264 N N . LEU A 1 283 ? 19.442 8.130 -8.198 1.00 89.81 283 LEU A N 1
ATOM 2265 C CA . LEU A 1 283 ? 18.776 9.115 -7.348 1.00 89.81 283 LEU A CA 1
ATOM 2266 C C . LEU A 1 283 ? 18.303 10.285 -8.215 1.00 89.81 283 LEU A C 1
ATOM 2268 O O . LEU A 1 283 ? 19.093 10.944 -8.887 1.00 89.81 283 LEU A O 1
ATOM 2272 N N . THR A 1 284 ? 16.998 10.524 -8.206 1.00 82.25 284 THR A N 1
ATOM 2273 C CA . THR A 1 284 ? 16.362 11.601 -8.962 1.00 82.25 284 THR A CA 1
ATOM 2274 C C . THR A 1 284 ? 16.071 12.753 -8.005 1.00 82.25 284 THR A C 1
ATOM 2276 O O . THR A 1 284 ? 15.586 12.484 -6.902 1.00 82.25 284 THR A O 1
ATOM 2279 N N . PRO A 1 285 ? 16.341 14.015 -8.386 1.00 73.88 285 PRO A N 1
ATOM 2280 C CA . PRO A 1 285 ? 15.976 15.167 -7.571 1.00 73.88 285 PRO A CA 1
ATOM 2281 C C . PRO A 1 285 ? 14.490 15.100 -7.213 1.00 73.88 285 PRO A C 1
ATOM 2283 O O . PRO A 1 285 ? 13.636 15.048 -8.098 1.00 73.88 285 PRO A O 1
ATOM 2286 N N . SER A 1 286 ? 14.184 15.046 -5.919 1.00 66.69 286 SER A N 1
ATOM 2287 C CA . SER A 1 286 ? 12.809 14.993 -5.441 1.00 66.69 286 SER A CA 1
ATOM 2288 C C . SER A 1 286 ? 12.206 16.393 -5.428 1.00 66.69 286 SER A C 1
ATOM 2290 O O . SER A 1 286 ? 12.820 17.326 -4.920 1.00 66.69 286 SER A O 1
ATOM 2292 N N . SER A 1 287 ? 10.969 16.532 -5.904 1.00 62.03 287 SER A N 1
ATOM 2293 C CA . SER A 1 287 ? 10.154 17.737 -5.684 1.00 62.03 287 SER A CA 1
ATOM 2294 C C . SER A 1 287 ? 9.558 17.804 -4.271 1.00 62.03 287 SER A C 1
ATOM 2296 O O . SER A 1 287 ? 8.869 18.764 -3.937 1.00 62.03 287 SER A O 1
ATOM 2298 N N . PHE A 1 288 ? 9.772 16.768 -3.455 1.00 60.84 288 PHE A N 1
ATOM 2299 C CA . PHE A 1 288 ? 9.288 16.699 -2.083 1.00 60.84 288 PHE A CA 1
ATOM 2300 C C . PHE A 1 288 ? 10.089 17.646 -1.186 1.00 60.84 288 PHE A C 1
ATOM 2302 O O . PHE A 1 288 ? 11.318 17.659 -1.217 1.00 60.84 288 PHE A O 1
ATOM 2309 N N . THR A 1 289 ? 9.378 18.423 -0.372 1.00 59.91 289 THR A N 1
ATOM 2310 C CA . THR A 1 289 ? 9.952 19.345 0.621 1.00 59.91 289 THR A CA 1
ATOM 2311 C C . THR A 1 289 ? 10.517 18.613 1.842 1.00 59.91 289 THR A C 1
ATOM 2313 O O . THR A 1 289 ? 11.302 19.171 2.606 1.00 59.91 289 THR A O 1
ATOM 2316 N N . GLU A 1 290 ? 10.139 17.350 2.026 1.00 72.06 290 GLU A N 1
ATOM 2317 C CA . GLU A 1 290 ? 10.516 16.525 3.165 1.00 72.06 290 GLU A CA 1
ATOM 2318 C C . GLU A 1 290 ? 11.891 15.872 2.971 1.00 72.06 290 GLU A C 1
ATOM 2320 O O . GLU A 1 290 ? 12.088 15.035 2.094 1.00 72.06 290 GLU A O 1
ATOM 2325 N N . GLN A 1 291 ? 12.841 16.181 3.861 1.00 66.75 291 GLN A N 1
ATOM 2326 C CA . GLN A 1 291 ? 14.226 15.677 3.791 1.00 66.75 291 GLN A CA 1
ATOM 2327 C C . GLN A 1 291 ? 14.357 14.145 3.916 1.00 66.75 291 GLN A C 1
ATOM 2329 O O . GLN A 1 291 ? 15.410 13.579 3.614 1.00 66.75 291 GLN A O 1
ATOM 2334 N N . HIS A 1 292 ? 13.305 13.468 4.381 1.00 82.62 292 HIS A N 1
ATOM 2335 C CA . HIS A 1 292 ? 13.276 12.024 4.607 1.00 82.62 292 HIS A CA 1
ATOM 2336 C C . HIS A 1 292 ? 12.606 11.240 3.464 1.00 82.62 292 HIS A C 1
ATOM 2338 O O . HIS A 1 292 ? 12.524 10.013 3.547 1.00 82.62 292 HIS A O 1
ATOM 2344 N N . ILE A 1 293 ? 12.166 11.921 2.398 1.00 86.44 293 ILE A N 1
ATOM 2345 C CA . ILE A 1 293 ? 11.626 11.300 1.185 1.00 86.44 293 ILE A CA 1
ATOM 2346 C C . ILE A 1 293 ? 12.630 11.457 0.044 1.00 86.44 293 ILE A C 1
ATOM 2348 O O . ILE A 1 293 ? 13.126 12.547 -0.226 1.00 86.44 293 ILE A O 1
ATOM 2352 N N . ARG A 1 294 ? 12.926 10.359 -0.653 1.00 88.31 294 ARG A N 1
ATOM 2353 C CA . ARG A 1 294 ? 13.806 10.339 -1.827 1.00 88.31 294 ARG A CA 1
ATOM 2354 C C . ARG A 1 294 ? 13.150 9.608 -2.982 1.00 88.31 294 ARG A C 1
ATOM 2356 O O . ARG A 1 294 ? 12.510 8.576 -2.795 1.00 88.31 294 ARG A O 1
ATOM 2363 N N . THR A 1 295 ? 13.355 10.124 -4.185 1.00 89.38 295 THR A N 1
ATOM 2364 C CA . THR A 1 295 ? 12.869 9.516 -5.425 1.00 89.38 295 THR A CA 1
ATOM 2365 C C . THR A 1 295 ? 14.015 8.912 -6.213 1.00 89.38 295 THR A C 1
ATOM 2367 O O . THR A 1 295 ? 15.052 9.546 -6.393 1.00 89.38 295 THR A O 1
ATOM 2370 N N . TYR A 1 296 ? 13.825 7.704 -6.726 1.00 92.12 296 TYR A N 1
ATOM 2371 C CA . TYR A 1 296 ? 14.806 7.006 -7.541 1.00 92.12 296 TYR A CA 1
ATOM 2372 C C . TYR A 1 296 ? 14.185 6.531 -8.851 1.00 92.12 296 TYR A C 1
ATOM 2374 O O . TYR A 1 296 ? 13.027 6.112 -8.888 1.00 92.12 296 TYR A O 1
ATOM 2382 N N . SER A 1 297 ? 14.983 6.554 -9.914 1.00 93.38 297 SER A N 1
ATOM 2383 C CA . SER A 1 297 ? 14.595 6.116 -11.253 1.00 93.38 297 SER A CA 1
ATOM 2384 C C . SER A 1 297 ? 15.414 4.896 -11.650 1.00 93.38 297 SER A C 1
ATOM 2386 O O . SER A 1 297 ? 16.639 4.964 -11.704 1.00 93.38 297 SER A O 1
ATOM 2388 N N . GLY A 1 298 ? 14.740 3.780 -11.908 1.00 94.31 298 GLY A N 1
ATOM 2389 C CA . GLY A 1 298 ? 15.343 2.537 -12.371 1.00 94.31 298 GLY A CA 1
ATOM 2390 C C . GLY A 1 298 ? 15.294 2.405 -13.887 1.00 94.31 298 GLY A C 1
ATOM 2391 O O . GLY A 1 298 ? 14.254 2.656 -14.499 1.00 94.31 298 GLY A O 1
ATOM 2392 N N . TYR A 1 299 ? 16.400 1.973 -14.485 1.00 94.56 299 TYR A N 1
ATOM 2393 C CA . TYR A 1 299 ? 16.554 1.843 -15.933 1.00 94.56 299 TYR A CA 1
ATOM 2394 C C . TYR A 1 299 ? 16.759 0.386 -16.347 1.00 94.56 299 TYR A C 1
ATOM 2396 O O . TYR A 1 299 ? 17.311 -0.416 -15.597 1.00 94.56 299 TYR A O 1
ATOM 2404 N N . CYS A 1 300 ? 16.320 0.047 -17.561 1.00 94.38 300 CYS A N 1
ATOM 2405 C CA . CYS A 1 300 ? 16.521 -1.287 -18.119 1.00 94.38 300 CYS A CA 1
ATOM 2406 C C . CYS A 1 300 ? 18.014 -1.597 -18.270 1.00 94.38 300 CYS A C 1
ATOM 2408 O O . CYS A 1 300 ? 18.730 -0.849 -18.939 1.00 94.38 300 CYS A O 1
ATOM 2410 N N . THR A 1 301 ? 18.456 -2.732 -17.732 1.00 93.44 301 THR A N 1
ATOM 2411 C CA . THR A 1 301 ? 19.830 -3.230 -17.894 1.00 93.44 301 THR A CA 1
ATOM 2412 C C . THR A 1 301 ? 19.869 -4.618 -18.512 1.00 93.44 301 THR A C 1
ATOM 2414 O O . THR A 1 301 ? 18.945 -5.392 -18.270 1.00 93.44 301 THR A O 1
ATOM 2417 N N . PRO A 1 302 ? 20.920 -4.953 -19.281 1.00 92.19 302 PRO A N 1
ATOM 2418 C CA . PRO A 1 302 ? 21.117 -6.300 -19.805 1.00 92.19 302 PRO A CA 1
ATOM 2419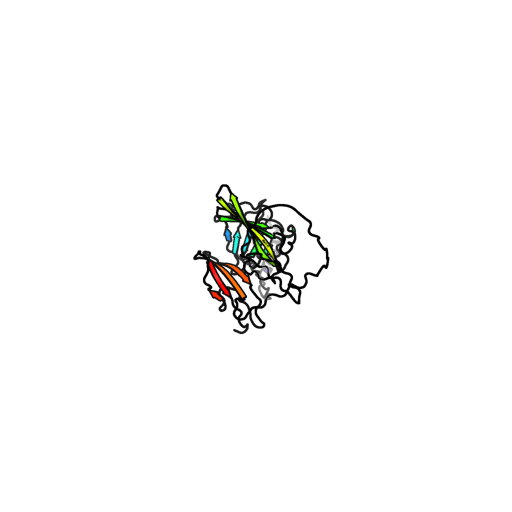 C C . PRO A 1 302 ? 21.146 -7.352 -18.691 1.00 92.19 302 PRO A C 1
ATOM 2421 O O . PRO A 1 302 ? 21.664 -7.092 -17.608 1.00 92.19 302 PRO A O 1
ATOM 2424 N N . ASN A 1 303 ? 20.640 -8.551 -18.973 1.00 85.19 303 ASN A N 1
ATOM 2425 C CA . ASN A 1 303 ? 20.545 -9.633 -17.984 1.00 85.19 303 ASN A CA 1
ATOM 2426 C C . ASN A 1 303 ? 21.891 -10.279 -17.609 1.00 85.19 303 ASN A C 1
ATOM 2428 O O . ASN A 1 303 ? 21.955 -10.980 -16.606 1.00 85.19 303 ASN A O 1
ATOM 2432 N N . ASN A 1 304 ? 22.941 -10.063 -18.408 1.00 71.56 304 ASN A N 1
ATOM 2433 C CA . ASN A 1 304 ? 24.242 -10.735 -18.290 1.00 71.56 304 ASN A CA 1
ATOM 2434 C C . ASN A 1 304 ? 25.361 -9.785 -17.828 1.00 71.56 304 ASN A C 1
ATOM 2436 O O . ASN A 1 304 ? 26.437 -9.771 -18.427 1.00 71.56 304 ASN A O 1
ATOM 2440 N N . LEU A 1 305 ? 25.091 -8.960 -16.818 1.00 55.78 305 LEU A N 1
ATOM 2441 C CA . LEU A 1 305 ? 26.099 -8.121 -16.161 1.00 55.78 305 LEU A CA 1
ATOM 2442 C C . LEU A 1 305 ? 26.481 -8.703 -14.802 1.00 55.78 305 LEU A C 1
ATOM 2444 O O . LEU A 1 305 ? 25.551 -9.075 -14.053 1.00 55.78 305 LEU A O 1
#

Sequence (305 aa):
MHVVQRCSWWMTIVWLVAALSNVRTAMVSRFPLNFRHNHKMAFKIFYQIGNSEPDLPECSEMVVCNILDTYSTPWIERQCRCPNKRVCSMSADSRDGYTIVDKNRQLKLCEPVNRLPTCRYFRDVAWTYTTYPDNTTKQTMHCACPKNSVAYIFKNEAFSTEDGIGGLYFLACSPQSVKEEAGVTVACVEGSAVSVCYPDLRKQHSHSFRSHDPYPAFVFSHSRKMLNAKACEKKMRCQRKEPCRLFTVKKRPDVEEVSTSTLCQCPKDHNCPEHHSQPSVILTPSSFTEQHIRTYSGYCTPNNL

InterPro domains:
  IPR021633 Antagonist of EGFR signalling, Argos [PF11581] (99-177)
  IPR021633 Antagonist of EGFR signalling, Argos [PF11581] (222-281)

pLDDT: mean 73.41, std 26.0, range [23.56, 98.12]

Nearest PDB structures (foldseek):
  3cgu-assembly1_A  TM=6.431E-01  e=1.039E-25  unclassified
  8scb-assembly1_DD  TM=2.877E-01  e=1.971E+00  Oryctolagus cuniculus
  8a3w-assembly1_SC  TM=3.842E-01  e=7.036E+00  Leishmania major strain Friedlin
  7dcx-assembly1_B  TM=1.253E-01  e=2.459E+00  Mus musculus
  7k66-assembly1_B  TM=1.422E-01  e=7.436E+00  Mus musculus